Protein AF-A0A7S4IKY8-F1 (afdb_monomer)

Organism: NCBI:txid1487602

Secondary structure (DSSP, 8-state):
-TTTTTS-HHHHHHHHHHHTTS-TTHHHHHHHHHHHHTHHHHHHS-HHHHHHHHHH-----HHHHHHHHHHHHHTS-HHHHTTTTB--SSPPPPPTT-TTS--B-HHHHHT-SS----HHHHHHTTTTEEEEE-S-HHHHHH---TT-EE--TTT--HHHHHTTTTSEEEEE-STTTSGGGG--------

Mean predicted aligned error: 8.99 Å

Radius of gyration: 20.14 Å; Cα contacts (8 Å, |Δi|>4): 158; chains: 1; bounding box: 49×40×54 Å

InterPro domains:
  IPR035969 Rab-GAP-TBC domain superfamily [SSF47923] (1-67)
  IPR036873 Rhodanese-like domain superfamily [G3DSA:3.40.250.10] (117-188)
  IPR036873 Rhodanese-like domain superfamily [SSF52821] (105-181)

Solvent-accessible surface area (backbone atoms only — not comparable to full-atom values): 11744 Å² total; per-residue (Å²): 114,92,58,56,92,55,47,58,70,87,57,42,56,64,48,44,64,56,53,74,75,48,60,92,53,47,67,58,32,37,50,52,23,46,50,60,74,42,38,75,60,56,76,74,45,55,73,71,56,46,55,54,44,55,71,68,41,73,94,69,68,57,70,60,22,48,57,45,13,51,54,53,49,75,73,43,54,63,46,62,66,40,75,72,47,60,34,63,95,55,79,59,82,61,47,89,92,42,69,85,71,55,48,34,32,63,72,59,54,72,68,49,85,65,82,66,76,46,73,66,45,56,60,74,42,53,83,58,46,45,42,38,27,56,45,59,68,70,57,44,71,75,60,67,64,92,86,46,45,79,42,58,78,91,77,62,53,75,73,71,52,53,82,49,66,97,49,48,75,43,78,45,62,59,89,84,72,48,58,73,68,64,60,69,86,84,81,83,81,135

Nearest PDB structures (foldseek):
  3gk5-assembly1_A  TM=7.861E-01  e=2.273E-01  Thermoplasma volcanium GSS1
  3o3w-assembly2_D  TM=7.159E-01  e=5.544E-01  Halalkalibacterium halodurans
  3nt6-assembly1_B  TM=6.685E-01  e=3.550E-01  Shewanella loihica PV-4
  4ocg-assembly1_A  TM=6.634E-01  e=8.659E-01  Shewanella loihica PV-4
  3ict-assembly1_A  TM=5.912E-01  e=2.904E+00  Bacillus anthracis str. Ames

Sequence (190 aa):
TLFTHILHMDKIYRLWDRLLMEQTSFPLFLAVAIMKTLRDQLLAMDFNSCILFFSNMPNLPMDRCFVLGTQLHESTPLSILIRKFIVGSEPAIPDPKMPWERQLTLEQMRVELAPRIAFDDIRNFTPSIVCLDIRPPEEFAMKNYPGSTNLNLKETTFKDLQSYHGKHISIIGDRGDNAAKVRVIINDKP

Structure (mmCIF, N/CA/C/O backbone):
data_AF-A0A7S4IKY8-F1
#
_entry.id   AF-A0A7S4IKY8-F1
#
loop_
_atom_site.group_PDB
_atom_site.id
_atom_site.type_symbol
_atom_site.label_atom_id
_atom_site.label_alt_id
_atom_site.label_comp_id
_atom_site.label_asym_id
_atom_site.label_entity_id
_atom_site.label_seq_id
_atom_site.pdbx_PDB_ins_code
_atom_site.Cartn_x
_atom_site.Cartn_y
_atom_site.Cartn_z
_atom_site.occupancy
_atom_site.B_iso_or_equiv
_atom_site.auth_seq_id
_atom_site.auth_comp_id
_atom_site.auth_asym_id
_atom_site.auth_atom_id
_atom_site.pdbx_PDB_model_num
ATOM 1 N N . THR A 1 1 ? 10.397 15.108 -11.839 1.00 64.94 1 THR A N 1
ATOM 2 C CA . THR A 1 1 ? 10.699 15.045 -13.287 1.00 64.94 1 THR A CA 1
ATOM 3 C C . THR A 1 1 ? 10.059 13.850 -14.002 1.00 64.94 1 THR A C 1
ATOM 5 O O . THR A 1 1 ? 10.446 13.608 -15.127 1.00 64.94 1 THR A O 1
ATOM 8 N N . LEU A 1 2 ? 9.084 13.107 -13.434 1.00 70.62 2 LEU A N 1
ATOM 9 C CA . LEU A 1 2 ? 8.396 11.978 -14.116 1.00 70.62 2 LEU A CA 1
ATOM 10 C C . LEU A 1 2 ? 9.333 11.099 -14.972 1.00 70.62 2 LEU A C 1
ATOM 12 O O . LEU A 1 2 ? 9.086 10.870 -16.153 1.00 70.62 2 LEU A O 1
ATOM 16 N N . PHE A 1 3 ? 10.438 10.657 -14.361 1.00 71.69 3 PHE A N 1
ATOM 17 C CA . PHE A 1 3 ? 11.461 9.801 -14.974 1.00 71.69 3 PHE A CA 1
ATOM 18 C C . PHE A 1 3 ? 12.289 10.414 -16.123 1.00 71.69 3 PHE A C 1
ATOM 20 O O . PHE A 1 3 ? 13.146 9.720 -16.658 1.00 71.69 3 PHE A O 1
ATOM 27 N N . THR A 1 4 ? 12.149 11.705 -16.457 1.00 68.94 4 THR A N 1
ATOM 28 C CA . THR A 1 4 ? 12.887 12.308 -17.592 1.00 68.94 4 THR A CA 1
ATOM 29 C C . THR A 1 4 ? 14.393 12.377 -17.406 1.00 68.94 4 THR A C 1
ATOM 31 O O . THR A 1 4 ? 15.145 12.181 -18.343 1.00 68.94 4 THR A O 1
ATOM 34 N N . HIS A 1 5 ? 14.837 12.635 -16.181 1.00 70.94 5 HIS A N 1
ATOM 35 C CA . HIS A 1 5 ? 16.251 12.609 -15.799 1.00 70.94 5 HIS A CA 1
ATOM 36 C C . HIS A 1 5 ? 16.892 11.213 -15.831 1.00 70.94 5 HIS A C 1
ATOM 38 O O . HIS A 1 5 ? 18.095 11.103 -15.636 1.00 70.94 5 HIS A O 1
ATOM 44 N N . ILE A 1 6 ? 16.090 10.163 -16.013 1.00 68.56 6 ILE A N 1
ATOM 45 C CA . ILE A 1 6 ? 16.539 8.775 -15.928 1.00 68.56 6 ILE A CA 1
ATOM 46 C C . ILE A 1 6 ? 16.402 8.114 -17.306 1.00 68.56 6 ILE A C 1
ATOM 48 O O . ILE A 1 6 ? 17.332 7.464 -17.757 1.00 68.56 6 ILE A O 1
ATOM 52 N N . LEU A 1 7 ? 15.270 8.283 -18.001 1.00 67.25 7 LEU A N 1
ATOM 53 C CA . LEU A 1 7 ? 14.989 7.650 -19.297 1.00 67.25 7 LEU A CA 1
ATOM 54 C C . LEU A 1 7 ? 15.547 8.423 -20.498 1.00 67.25 7 LEU A C 1
ATOM 56 O O . LEU A 1 7 ? 15.543 9.644 -20.539 1.00 67.25 7 LEU A O 1
ATOM 60 N N . HIS A 1 8 ? 15.973 7.689 -21.529 1.00 70.81 8 HIS A N 1
ATOM 61 C CA . HIS A 1 8 ? 16.273 8.267 -22.841 1.00 70.81 8 HIS A CA 1
ATOM 62 C C . HIS A 1 8 ? 14.982 8.788 -23.499 1.00 70.81 8 HIS A C 1
ATOM 64 O O . HIS A 1 8 ? 13.917 8.182 -23.334 1.00 70.81 8 HIS A O 1
ATOM 70 N N . MET A 1 9 ? 15.083 9.863 -24.290 1.00 69.06 9 MET A N 1
ATOM 71 C CA . MET A 1 9 ? 13.935 10.562 -24.899 1.00 69.06 9 MET A CA 1
ATOM 72 C C . MET A 1 9 ? 12.980 9.624 -25.652 1.00 69.06 9 MET A C 1
ATOM 74 O O . MET A 1 9 ? 11.770 9.694 -25.448 1.00 69.06 9 MET A O 1
ATOM 78 N N . ASP A 1 10 ? 13.506 8.662 -26.412 1.00 70.88 10 ASP A N 1
ATOM 79 C CA . ASP A 1 10 ? 12.706 7.719 -27.212 1.00 70.88 10 ASP A CA 1
ATOM 80 C C . ASP A 1 10 ? 11.777 6.823 -26.368 1.00 70.88 10 ASP A C 1
ATOM 82 O O . ASP A 1 10 ? 10.748 6.341 -26.847 1.00 70.88 10 ASP A O 1
ATOM 86 N N . LYS A 1 11 ? 12.126 6.603 -25.093 1.00 69.81 11 LYS A N 1
ATOM 87 C CA . LYS A 1 11 ? 11.332 5.827 -24.127 1.00 69.81 11 LYS A CA 1
ATOM 88 C C . LYS A 1 11 ? 10.416 6.716 -23.279 1.00 69.81 11 LYS A C 1
ATOM 90 O O . LYS A 1 11 ? 9.387 6.234 -22.809 1.00 69.81 11 LYS A O 1
ATOM 95 N N . ILE A 1 12 ? 10.760 7.996 -23.104 1.00 78.19 12 ILE A N 1
ATOM 96 C CA . ILE A 1 12 ? 9.976 8.962 -22.318 1.00 78.19 12 ILE A CA 1
ATOM 97 C C . ILE A 1 12 ? 8.619 9.229 -22.963 1.00 78.19 12 ILE A C 1
ATOM 99 O O . ILE A 1 12 ? 7.618 9.196 -22.257 1.00 78.19 12 ILE A O 1
ATOM 103 N N . TYR A 1 13 ? 8.555 9.453 -24.278 1.00 77.56 13 TYR A N 1
ATOM 104 C CA . TYR A 1 13 ? 7.281 9.778 -24.934 1.00 77.56 13 TYR A CA 1
ATOM 105 C C . TYR A 1 13 ? 6.256 8.651 -24.783 1.00 77.56 13 TYR A C 1
ATOM 107 O O . TYR A 1 13 ? 5.146 8.883 -24.321 1.00 77.56 13 TYR A O 1
ATOM 115 N N . ARG A 1 14 ? 6.673 7.402 -25.031 1.00 74.94 14 ARG A N 1
ATOM 116 C CA . ARG A 1 14 ? 5.810 6.222 -24.842 1.00 74.94 14 ARG A CA 1
ATOM 117 C C . ARG A 1 14 ? 5.381 6.034 -23.388 1.00 74.94 14 ARG A C 1
ATOM 119 O O . ARG A 1 14 ? 4.271 5.584 -23.121 1.00 74.94 14 ARG A O 1
ATOM 126 N N . LEU A 1 15 ? 6.269 6.356 -22.446 1.00 77.44 15 LEU A N 1
ATOM 127 C CA . LEU A 1 15 ? 5.943 6.334 -21.026 1.00 77.44 15 LEU A CA 1
ATOM 128 C C . LEU A 1 15 ? 4.870 7.374 -20.702 1.00 77.44 15 LEU A C 1
ATOM 130 O O . LEU A 1 15 ? 3.904 7.058 -20.014 1.00 77.44 15 LEU A O 1
ATOM 134 N N . TRP A 1 16 ? 5.060 8.607 -21.161 1.00 83.50 16 TRP A N 1
ATOM 135 C CA . TRP A 1 16 ? 4.173 9.727 -20.882 1.00 83.50 16 TRP A CA 1
ATOM 136 C C . TRP A 1 16 ? 2.804 9.560 -21.518 1.00 83.50 16 TRP A C 1
ATOM 138 O O . TRP A 1 16 ? 1.823 9.812 -20.831 1.00 83.50 16 TRP A O 1
ATOM 148 N N . ASP A 1 17 ? 2.720 9.050 -22.745 1.00 83.19 17 ASP A N 1
ATOM 149 C CA . ASP A 1 17 ? 1.437 8.757 -23.391 1.00 83.19 17 ASP A CA 1
ATOM 150 C C . ASP A 1 17 ? 0.577 7.835 -22.526 1.00 83.19 17 ASP A C 1
ATOM 152 O O . ASP A 1 17 ? -0.615 8.064 -22.346 1.00 83.19 17 ASP A O 1
ATOM 156 N N . ARG A 1 18 ? 1.194 6.816 -21.922 1.00 80.62 18 ARG A N 1
ATOM 157 C CA . ARG A 1 18 ? 0.486 5.905 -21.023 1.00 80.62 18 ARG A CA 1
ATOM 158 C C . ARG A 1 18 ? 0.219 6.537 -19.660 1.00 80.62 18 ARG A C 1
ATOM 160 O O . ARG A 1 18 ? -0.871 6.404 -19.131 1.00 80.62 18 ARG A O 1
ATOM 167 N N . LEU A 1 19 ? 1.194 7.243 -19.097 1.00 84.44 19 LEU A N 1
ATOM 168 C CA . LEU A 1 19 ? 1.117 7.813 -17.750 1.00 84.44 19 LEU A CA 1
ATOM 169 C C . LEU A 1 19 ? 0.122 8.982 -17.654 1.00 84.44 19 LEU A C 1
ATOM 171 O O . LEU A 1 19 ? -0.512 9.143 -16.617 1.00 84.44 19 LEU A O 1
ATOM 175 N N . LEU A 1 20 ? -0.047 9.766 -18.721 1.00 85.38 20 LEU A N 1
ATOM 176 C CA . LEU A 1 20 ? -1.017 10.866 -18.790 1.00 85.38 20 LEU A CA 1
ATOM 177 C C . LEU A 1 20 ? -2.473 10.385 -18.867 1.00 85.38 20 LEU A C 1
ATOM 179 O O . LEU A 1 20 ? -3.374 11.156 -18.551 1.00 85.38 20 LEU A O 1
ATOM 183 N N . MET A 1 21 ? -2.698 9.131 -19.263 1.00 87.31 21 MET A N 1
ATOM 184 C CA . MET A 1 21 ? -4.029 8.513 -19.306 1.00 87.31 21 MET A CA 1
ATOM 185 C C . MET A 1 21 ? -4.428 7.868 -17.969 1.00 87.31 21 MET A C 1
ATOM 187 O O . MET A 1 21 ? -5.580 7.475 -17.801 1.00 87.31 21 MET A O 1
ATOM 191 N N . GLU A 1 22 ? -3.493 7.758 -17.023 1.00 87.06 22 GLU A N 1
ATOM 192 C CA . GLU A 1 22 ? -3.688 7.095 -15.732 1.00 87.06 22 GLU A CA 1
ATOM 193 C C . GLU A 1 22 ? -4.035 8.084 -14.608 1.00 87.06 22 GLU A C 1
ATOM 195 O O . GLU A 1 22 ? -3.922 9.306 -14.734 1.00 87.06 22 GLU A O 1
ATOM 200 N N . GLN A 1 23 ? -4.443 7.550 -13.453 1.00 86.62 23 GLN A N 1
ATOM 201 C CA . GLN A 1 23 ? -4.710 8.364 -12.267 1.00 86.62 23 GLN A CA 1
ATOM 202 C C . GLN A 1 23 ? -3.442 9.058 -11.745 1.00 86.62 23 GLN A C 1
ATOM 204 O O . GLN A 1 23 ? -2.330 8.543 -11.841 1.00 86.62 23 GLN A O 1
ATOM 209 N N . THR A 1 24 ? -3.612 10.199 -11.073 1.00 87.75 24 THR A N 1
ATOM 210 C CA . THR A 1 24 ? -2.501 11.015 -10.544 1.00 87.75 24 THR A CA 1
ATOM 211 C C . THR A 1 24 ? -1.610 10.293 -9.527 1.00 87.75 24 THR A C 1
ATOM 213 O O . THR A 1 24 ? -0.464 10.696 -9.327 1.00 87.75 24 THR A O 1
ATOM 216 N N . SER A 1 25 ? -2.102 9.223 -8.896 1.00 90.56 25 SER A N 1
ATOM 217 C CA . SER A 1 25 ? -1.336 8.364 -7.986 1.00 90.56 25 SER A CA 1
ATOM 218 C C . SER A 1 25 ? -0.467 7.330 -8.713 1.00 90.56 25 SER A C 1
ATOM 220 O O . SER A 1 25 ? 0.541 6.888 -8.158 1.00 90.56 25 SER A O 1
ATOM 222 N N . PHE A 1 26 ? -0.791 6.977 -9.962 1.00 91.69 26 PHE A N 1
ATOM 223 C CA . PHE A 1 26 ? -0.123 5.926 -10.737 1.00 91.69 26 PHE A CA 1
ATOM 224 C C . PHE A 1 26 ? 1.402 6.087 -10.880 1.00 91.69 26 PHE A C 1
ATOM 226 O O . PHE A 1 26 ? 2.109 5.082 -10.771 1.00 91.69 26 PHE A O 1
ATOM 233 N N . PRO A 1 27 ? 1.976 7.301 -11.034 1.00 91.12 27 PRO A N 1
ATOM 234 C CA . PRO A 1 27 ? 3.429 7.463 -11.115 1.00 91.12 27 PRO A CA 1
ATOM 235 C C . PRO A 1 27 ? 4.185 6.895 -9.903 1.00 91.12 27 PRO A C 1
ATOM 237 O O . PRO A 1 27 ? 5.309 6.414 -10.057 1.00 91.12 27 PRO A O 1
ATOM 240 N N . LEU A 1 28 ? 3.572 6.900 -8.712 1.00 90.88 28 LEU A N 1
ATOM 241 C CA . LEU A 1 28 ? 4.147 6.281 -7.513 1.00 90.88 28 LEU A CA 1
ATOM 242 C C . LEU A 1 28 ? 4.186 4.754 -7.642 1.00 90.88 28 LEU A C 1
ATOM 244 O O . LEU A 1 28 ? 5.197 4.134 -7.321 1.00 90.88 28 LEU A O 1
ATOM 248 N N . PHE A 1 29 ? 3.123 4.147 -8.168 1.00 93.81 29 PHE A N 1
ATOM 249 C CA . PHE A 1 29 ? 3.046 2.701 -8.392 1.00 93.81 29 PHE A CA 1
ATOM 250 C C . PHE A 1 29 ? 4.013 2.230 -9.460 1.00 93.81 29 PHE A C 1
ATOM 252 O O . PHE A 1 29 ? 4.653 1.193 -9.296 1.00 93.81 29 PHE A O 1
ATOM 259 N N . LEU A 1 30 ? 4.186 3.021 -10.515 1.00 91.94 30 LEU A N 1
ATOM 260 C CA . LEU A 1 30 ? 5.200 2.758 -11.520 1.00 91.94 30 LEU A CA 1
ATOM 261 C C . LEU A 1 30 ? 6.612 2.807 -10.915 1.00 91.94 30 LEU A C 1
ATOM 263 O O . LEU A 1 30 ? 7.420 1.921 -11.185 1.00 91.94 30 LEU A O 1
ATOM 267 N N . ALA A 1 31 ? 6.904 3.782 -10.048 1.00 90.19 31 ALA A N 1
ATOM 268 C CA . ALA A 1 31 ? 8.180 3.831 -9.332 1.00 90.19 31 ALA A CA 1
ATOM 269 C C . ALA A 1 31 ? 8.382 2.589 -8.444 1.00 90.19 31 ALA A C 1
ATOM 271 O O . ALA A 1 31 ? 9.450 1.978 -8.473 1.00 90.19 31 ALA A O 1
ATOM 272 N N . VAL A 1 32 ? 7.350 2.161 -7.708 1.00 92.88 32 VAL A N 1
ATOM 273 C CA . VAL A 1 32 ? 7.388 0.927 -6.902 1.00 92.88 32 VAL A CA 1
ATOM 274 C C . VAL A 1 32 ? 7.594 -0.309 -7.777 1.00 92.88 32 VAL A C 1
ATOM 276 O O . VAL A 1 32 ? 8.373 -1.188 -7.414 1.00 92.88 32 VAL A O 1
ATOM 279 N N . ALA A 1 33 ? 6.951 -0.382 -8.941 1.00 93.44 33 ALA A N 1
ATOM 280 C CA . ALA A 1 33 ? 7.116 -1.482 -9.882 1.00 93.44 33 ALA A CA 1
ATOM 281 C C . ALA A 1 33 ? 8.544 -1.553 -10.448 1.00 93.44 33 ALA A C 1
ATOM 283 O O . ALA A 1 33 ? 9.110 -2.644 -10.555 1.00 93.44 33 ALA A O 1
ATOM 284 N N . ILE A 1 34 ? 9.158 -0.402 -10.739 1.00 90.31 34 ILE A N 1
ATOM 285 C CA . ILE A 1 34 ? 10.570 -0.311 -11.130 1.00 90.31 34 ILE A CA 1
ATOM 286 C C . ILE A 1 34 ? 11.466 -0.804 -9.987 1.00 90.31 34 ILE A C 1
ATOM 288 O O . ILE A 1 34 ? 12.292 -1.690 -10.203 1.00 90.31 34 ILE A O 1
ATOM 292 N N . MET A 1 35 ? 11.262 -0.316 -8.758 1.00 90.75 35 MET A N 1
ATOM 293 C CA . MET A 1 35 ? 12.033 -0.759 -7.587 1.00 90.75 35 MET A CA 1
ATOM 294 C C . MET A 1 35 ? 11.891 -2.264 -7.335 1.00 90.75 35 MET A C 1
ATOM 296 O O . MET A 1 35 ? 12.879 -2.937 -7.057 1.00 90.75 35 MET A O 1
ATOM 300 N N . LYS A 1 36 ? 10.684 -2.821 -7.486 1.00 92.25 36 LYS A N 1
ATOM 301 C CA . LYS A 1 36 ? 10.440 -4.266 -7.379 1.00 92.25 36 LYS A CA 1
ATOM 302 C C . LYS A 1 36 ? 11.155 -5.059 -8.467 1.00 92.25 36 LYS A C 1
ATOM 304 O O . LYS A 1 36 ? 11.710 -6.110 -8.173 1.00 92.25 36 LYS A O 1
ATOM 309 N N . THR A 1 37 ? 11.160 -4.558 -9.698 1.00 91.00 37 THR A N 1
ATOM 310 C CA . THR A 1 37 ? 11.855 -5.201 -10.825 1.00 91.00 37 THR A CA 1
ATOM 311 C C . THR A 1 37 ? 13.369 -5.227 -10.608 1.00 91.00 37 THR A C 1
ATOM 313 O O . THR A 1 37 ? 14.032 -6.181 -11.002 1.00 91.00 37 THR A O 1
ATOM 316 N N . LEU A 1 38 ? 13.909 -4.205 -9.943 1.00 90.12 38 LEU A N 1
ATOM 317 C CA . LEU A 1 38 ? 15.334 -4.069 -9.639 1.00 90.12 38 LEU A CA 1
ATOM 318 C C . LEU A 1 38 ? 15.736 -4.644 -8.275 1.00 90.12 38 LEU A C 1
ATOM 320 O O . LEU A 1 38 ? 16.916 -4.608 -7.934 1.00 90.12 38 LEU A O 1
ATOM 324 N N . ARG A 1 39 ? 14.787 -5.178 -7.498 1.00 92.00 39 ARG A N 1
ATOM 325 C CA . ARG A 1 39 ? 14.969 -5.551 -6.089 1.00 92.00 39 ARG A CA 1
ATOM 326 C C . ARG A 1 39 ? 16.213 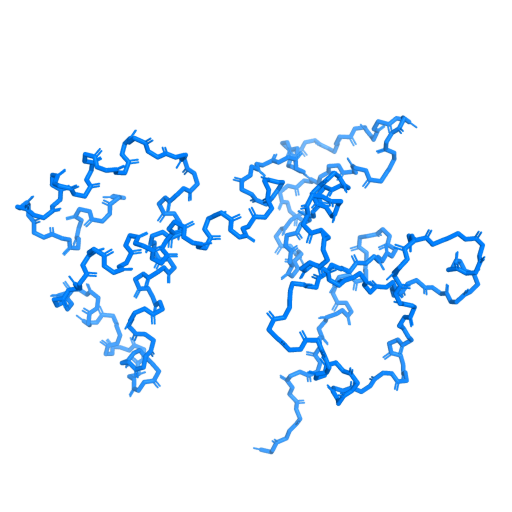-6.397 -5.846 1.00 92.00 39 ARG A C 1
ATOM 328 O O . ARG A 1 39 ? 16.991 -6.071 -4.959 1.00 92.00 39 ARG A O 1
ATOM 335 N N . ASP A 1 40 ? 16.396 -7.464 -6.614 1.00 90.50 40 ASP A N 1
ATOM 336 C CA . ASP A 1 40 ? 17.481 -8.417 -6.362 1.00 90.50 40 ASP A CA 1
ATOM 337 C C . ASP A 1 40 ? 18.861 -7.812 -6.661 1.00 90.50 40 ASP A C 1
ATOM 339 O O . ASP A 1 40 ? 19.832 -8.132 -5.984 1.00 90.50 40 ASP A O 1
ATOM 343 N N . GLN A 1 41 ? 18.937 -6.877 -7.616 1.00 89.44 41 GLN A N 1
ATOM 344 C CA . GLN A 1 41 ? 20.159 -6.119 -7.896 1.00 89.44 41 GLN A CA 1
ATOM 345 C C . GLN A 1 41 ? 20.421 -5.102 -6.782 1.00 89.44 41 GLN A C 1
ATOM 347 O O . GLN A 1 41 ? 21.519 -5.055 -6.244 1.00 89.44 41 GLN A O 1
ATOM 352 N N . LEU A 1 42 ? 19.394 -4.349 -6.373 1.00 89.75 42 LEU A N 1
ATOM 353 C CA . LEU A 1 42 ? 19.511 -3.341 -5.315 1.00 89.75 42 LEU A CA 1
ATOM 354 C C . LEU A 1 42 ? 19.914 -3.951 -3.967 1.00 89.75 42 LEU A C 1
ATOM 356 O O . LEU A 1 42 ? 20.728 -3.372 -3.261 1.00 89.75 42 LEU A O 1
ATOM 360 N N . LEU A 1 43 ? 19.379 -5.124 -3.614 1.00 91.94 43 LEU A N 1
ATOM 361 C CA . LEU A 1 43 ? 19.715 -5.812 -2.361 1.00 91.94 43 LEU A CA 1
ATOM 362 C C . LEU A 1 43 ? 21.143 -6.376 -2.336 1.00 91.94 43 LEU A C 1
ATOM 364 O O . LEU A 1 43 ? 21.664 -6.635 -1.255 1.00 91.94 43 LEU A O 1
ATOM 368 N N . ALA A 1 44 ? 21.765 -6.578 -3.500 1.00 91.25 44 ALA A N 1
ATOM 369 C CA . ALA A 1 44 ? 23.140 -7.060 -3.614 1.00 91.25 44 ALA A CA 1
ATOM 370 C C . ALA A 1 44 ? 24.182 -5.926 -3.619 1.00 91.25 44 ALA A C 1
ATOM 372 O O . ALA A 1 44 ? 25.380 -6.195 -3.543 1.00 91.25 44 ALA A O 1
ATOM 373 N N . MET A 1 45 ? 23.744 -4.673 -3.745 1.00 91.62 45 MET A N 1
ATOM 374 C CA . MET A 1 45 ? 24.607 -3.508 -3.919 1.00 91.62 45 MET A CA 1
ATOM 375 C C . MET A 1 45 ? 24.708 -2.695 -2.629 1.00 91.62 45 MET A C 1
ATOM 377 O O . MET A 1 45 ? 23.762 -2.609 -1.847 1.00 91.62 45 MET A O 1
ATOM 381 N N . ASP A 1 46 ? 25.853 -2.046 -2.422 1.00 92.50 46 ASP A N 1
ATOM 382 C CA . ASP A 1 46 ? 25.973 -1.024 -1.388 1.00 92.50 46 ASP A CA 1
ATOM 383 C C . ASP A 1 46 ? 25.299 0.292 -1.823 1.00 92.50 46 ASP A C 1
ATOM 385 O O . ASP A 1 46 ? 24.882 0.477 -2.974 1.00 92.50 46 ASP A O 1
ATOM 389 N N . PHE A 1 47 ? 25.172 1.229 -0.884 1.00 88.88 47 PHE A N 1
ATOM 390 C CA . PHE A 1 47 ? 24.476 2.493 -1.120 1.00 88.88 47 PHE A CA 1
ATOM 391 C C . PHE A 1 47 ? 25.101 3.319 -2.256 1.00 88.88 47 PHE A C 1
ATOM 393 O O . PHE A 1 47 ? 24.387 3.835 -3.118 1.00 88.88 47 PHE A O 1
ATOM 400 N N . ASN A 1 48 ? 26.433 3.410 -2.297 1.00 89.44 48 ASN A N 1
ATOM 401 C CA . ASN A 1 48 ? 27.145 4.196 -3.306 1.00 89.44 48 ASN A CA 1
ATOM 402 C C . ASN A 1 48 ? 26.973 3.596 -4.707 1.00 89.44 48 ASN A C 1
ATOM 404 O O . ASN A 1 48 ? 26.725 4.321 -5.674 1.00 89.44 48 ASN A O 1
ATOM 408 N N . SER A 1 49 ? 27.031 2.269 -4.811 1.00 88.50 49 SER A N 1
ATOM 409 C CA . SER A 1 49 ? 26.797 1.557 -6.062 1.00 88.50 49 SER A CA 1
ATOM 410 C C . SER A 1 49 ? 25.351 1.724 -6.525 1.00 88.50 49 SER A C 1
ATOM 412 O O . SER A 1 49 ? 25.126 1.923 -7.717 1.00 88.50 49 SER A O 1
ATOM 414 N N . CYS A 1 50 ? 24.370 1.722 -5.613 1.00 87.69 50 CYS A N 1
ATOM 415 C CA . CYS A 1 50 ? 22.968 1.992 -5.951 1.00 87.69 50 CYS A CA 1
ATOM 416 C C . CYS A 1 50 ? 22.773 3.388 -6.564 1.00 87.69 50 CYS A C 1
ATOM 418 O O . CYS A 1 50 ? 22.031 3.531 -7.536 1.00 87.69 50 CYS A O 1
ATOM 420 N N . ILE A 1 51 ? 23.449 4.420 -6.044 1.00 84.31 51 ILE A N 1
ATOM 421 C CA . ILE A 1 51 ? 23.368 5.781 -6.604 1.00 84.31 51 ILE A CA 1
ATOM 422 C C . ILE A 1 51 ? 23.890 5.804 -8.047 1.00 84.31 51 ILE A C 1
ATOM 424 O O . ILE A 1 51 ? 23.234 6.349 -8.941 1.00 84.31 51 ILE A O 1
ATOM 428 N N . LEU A 1 52 ? 25.051 5.188 -8.290 1.00 84.62 52 LEU A N 1
ATOM 429 C CA . LEU A 1 52 ? 25.644 5.106 -9.629 1.00 84.62 52 LEU A CA 1
ATOM 430 C C . LEU A 1 52 ? 24.769 4.287 -10.585 1.00 84.62 52 LEU A C 1
ATOM 432 O O . LEU A 1 52 ? 24.598 4.650 -11.748 1.00 84.62 52 LEU A O 1
ATOM 436 N N . PHE A 1 53 ? 24.161 3.217 -10.082 1.00 84.06 53 PHE A N 1
ATOM 437 C CA . PHE A 1 53 ? 23.249 2.365 -10.830 1.00 84.06 53 PHE A CA 1
ATOM 438 C C . PHE A 1 53 ? 22.007 3.116 -11.318 1.00 84.06 53 PHE A C 1
ATOM 440 O O . PHE A 1 53 ? 21.660 3.029 -12.495 1.00 84.06 53 PHE A O 1
ATOM 447 N N . PHE A 1 54 ? 21.367 3.907 -10.450 1.00 80.56 54 PHE A N 1
ATOM 448 C CA . PHE A 1 54 ? 20.234 4.743 -10.855 1.00 80.56 54 PHE A CA 1
ATOM 449 C C . PHE A 1 54 ? 20.641 5.884 -11.791 1.00 80.56 54 PHE A C 1
ATOM 451 O O . PHE A 1 54 ? 19.869 6.222 -12.685 1.00 80.56 54 PHE A O 1
ATOM 458 N N . SER A 1 55 ? 21.848 6.433 -11.629 1.00 79.75 55 SER A N 1
ATOM 459 C CA . SER A 1 55 ? 22.372 7.490 -12.509 1.00 79.75 55 SER A CA 1
ATOM 460 C C . SER A 1 55 ? 22.557 7.012 -13.951 1.00 79.75 55 SER A C 1
ATOM 462 O O . SER A 1 55 ? 22.294 7.762 -14.884 1.00 79.75 55 SER A O 1
ATOM 464 N N . ASN A 1 56 ? 22.963 5.754 -14.136 1.00 76.75 56 ASN A N 1
ATOM 465 C CA . ASN A 1 56 ? 23.180 5.166 -15.461 1.00 76.75 56 ASN A CA 1
ATOM 466 C C . ASN A 1 56 ? 21.950 4.452 -16.038 1.00 76.75 56 ASN A C 1
ATOM 468 O O . ASN A 1 56 ? 22.025 3.985 -17.166 1.00 76.75 56 ASN A O 1
ATOM 472 N N . MET A 1 57 ? 20.877 4.342 -15.249 1.00 70.88 57 MET A N 1
ATOM 473 C CA . MET A 1 57 ? 19.675 3.524 -15.428 1.00 70.88 57 MET A CA 1
ATOM 474 C C . MET A 1 57 ? 19.856 2.186 -16.185 1.00 70.88 57 MET A C 1
ATOM 476 O O . MET A 1 57 ? 20.080 2.159 -17.397 1.00 70.88 57 MET A O 1
ATOM 480 N N . PRO A 1 58 ? 19.610 1.035 -15.537 1.00 73.38 58 PRO A N 1
ATOM 481 C CA . PRO A 1 58 ? 19.609 -0.250 -16.237 1.00 73.38 58 PRO A CA 1
ATOM 482 C C . PRO A 1 58 ? 18.551 -0.302 -17.349 1.00 73.38 58 PRO A C 1
ATOM 484 O O . PRO A 1 58 ? 17.519 0.368 -17.295 1.00 73.38 58 PRO A O 1
ATOM 487 N N . ASN A 1 59 ? 18.746 -1.179 -18.335 1.00 77.44 59 ASN A N 1
ATOM 488 C CA . ASN A 1 59 ? 17.713 -1.435 -19.334 1.00 77.44 59 ASN A CA 1
ATOM 489 C C . ASN A 1 59 ? 16.485 -2.089 -18.671 1.00 77.44 59 ASN A C 1
ATOM 491 O O . ASN A 1 59 ? 16.491 -3.280 -18.360 1.00 77.44 59 ASN A O 1
ATOM 495 N N . LEU A 1 60 ? 15.440 -1.295 -18.434 1.00 81.56 60 LEU A N 1
ATOM 496 C CA . LEU A 1 60 ? 14.220 -1.734 -17.764 1.00 81.56 60 LEU A CA 1
ATOM 497 C C . LEU A 1 60 ? 13.196 -2.309 -18.755 1.00 81.56 60 LEU A C 1
ATOM 499 O O . LEU A 1 60 ? 12.881 -1.655 -19.756 1.00 81.56 60 LEU A O 1
ATOM 503 N N . PRO A 1 61 ? 12.594 -3.478 -18.461 1.00 85.19 61 PRO A N 1
ATOM 504 C CA . PRO A 1 61 ? 11.434 -3.967 -19.196 1.00 85.19 61 PRO A CA 1
ATOM 505 C C . PRO A 1 61 ? 10.197 -3.148 -18.795 1.00 85.19 61 PRO A C 1
ATOM 507 O O . PRO A 1 61 ? 9.445 -3.523 -17.892 1.00 85.19 61 PRO A O 1
ATOM 510 N N . MET A 1 62 ? 10.003 -1.998 -19.448 1.00 83.62 62 MET A N 1
ATOM 511 C CA . MET A 1 62 ? 8.951 -1.036 -19.094 1.00 83.62 62 MET A CA 1
ATOM 512 C C . MET A 1 62 ? 7.550 -1.647 -19.135 1.00 83.62 62 MET A C 1
ATOM 514 O O . MET A 1 62 ? 6.767 -1.396 -18.225 1.00 83.62 62 MET A O 1
ATOM 518 N N . ASP A 1 63 ? 7.250 -2.510 -20.108 1.00 87.06 63 ASP A N 1
ATOM 519 C CA . ASP A 1 63 ? 5.940 -3.169 -20.205 1.00 87.06 63 ASP A CA 1
ATOM 520 C C . ASP A 1 63 ? 5.615 -4.000 -18.959 1.00 87.06 63 ASP A C 1
ATOM 522 O O . ASP A 1 63 ? 4.506 -3.931 -18.429 1.00 87.06 63 ASP A O 1
ATOM 526 N N . ARG A 1 64 ? 6.609 -4.719 -18.420 1.00 90.00 64 ARG A N 1
ATOM 527 C CA . ARG A 1 64 ? 6.463 -5.474 -17.169 1.00 90.00 64 ARG A CA 1
ATOM 528 C C . ARG A 1 64 ? 6.259 -4.543 -15.975 1.00 90.00 64 ARG A C 1
ATOM 530 O O . ARG A 1 64 ? 5.448 -4.848 -15.104 1.00 90.00 64 ARG A O 1
ATOM 537 N N . CYS A 1 65 ? 6.968 -3.414 -15.942 1.00 90.75 65 CYS A N 1
ATOM 538 C CA . CYS A 1 65 ? 6.803 -2.408 -14.892 1.00 90.75 65 CYS A CA 1
ATOM 539 C C . CYS A 1 65 ? 5.398 -1.794 -14.923 1.00 90.75 65 CYS A C 1
ATOM 541 O O . CYS A 1 65 ? 4.811 -1.586 -13.868 1.00 90.75 65 CYS A O 1
ATOM 543 N N . PHE A 1 66 ? 4.832 -1.563 -16.109 1.00 90.06 66 PHE A N 1
ATOM 544 C CA . PHE A 1 66 ? 3.460 -1.083 -16.249 1.00 90.06 66 PHE A CA 1
ATOM 545 C C . PHE A 1 66 ? 2.438 -2.101 -15.758 1.00 90.06 66 PHE A C 1
ATOM 547 O O . PHE A 1 66 ? 1.600 -1.746 -14.940 1.00 90.06 66 PHE A O 1
ATOM 554 N N . VAL A 1 67 ? 2.530 -3.359 -16.201 1.00 93.00 67 VAL A N 1
ATOM 555 C CA . VAL A 1 67 ? 1.610 -4.419 -15.749 1.00 93.00 67 VAL A CA 1
ATOM 556 C C . VAL A 1 67 ? 1.648 -4.555 -14.227 1.00 93.00 67 VAL A C 1
ATOM 558 O O . VAL A 1 67 ? 0.602 -4.583 -13.583 1.00 93.00 67 VAL A O 1
ATOM 561 N N . LEU A 1 68 ? 2.846 -4.570 -13.637 1.00 94.62 68 LEU A N 1
ATOM 562 C CA . LEU A 1 68 ? 3.006 -4.625 -12.186 1.00 94.62 68 LEU A CA 1
ATOM 563 C C . LEU A 1 68 ? 2.477 -3.357 -11.496 1.00 94.62 68 LEU A C 1
ATOM 565 O O . LEU A 1 68 ? 1.847 -3.455 -10.449 1.00 94.62 68 LEU A O 1
ATOM 569 N N . GLY A 1 69 ? 2.721 -2.176 -12.064 1.00 94.38 69 GLY A N 1
ATOM 570 C CA . GLY A 1 69 ? 2.220 -0.903 -11.544 1.00 94.38 69 GLY A CA 1
ATOM 571 C C . GLY A 1 69 ? 0.694 -0.859 -11.499 1.00 94.38 69 GLY A C 1
ATOM 572 O O . GLY A 1 69 ? 0.137 -0.501 -10.466 1.00 94.38 69 GLY A O 1
ATOM 573 N N . THR A 1 70 ? 0.028 -1.295 -12.572 1.00 93.69 70 THR A N 1
ATOM 574 C CA . THR A 1 70 ? -1.437 -1.404 -12.648 1.00 93.69 70 THR A CA 1
ATOM 575 C C . THR A 1 70 ? -1.970 -2.380 -11.609 1.00 93.69 70 THR A C 1
ATOM 577 O O . THR A 1 70 ? -2.822 -2.000 -10.817 1.00 93.69 70 THR A O 1
ATOM 580 N N . GLN A 1 71 ? -1.399 -3.585 -11.510 1.00 94.06 71 GLN A N 1
ATOM 581 C CA . GLN A 1 71 ? -1.808 -4.562 -10.493 1.00 94.06 71 GLN A CA 1
ATOM 582 C C . GLN A 1 71 ? -1.674 -4.010 -9.068 1.00 94.06 71 GLN A C 1
ATOM 584 O O . GLN A 1 71 ? -2.564 -4.188 -8.240 1.00 94.06 71 GLN A O 1
ATOM 589 N N . LEU A 1 72 ? -0.566 -3.324 -8.767 1.00 92.81 72 LEU A N 1
ATOM 590 C CA . LEU A 1 72 ? -0.357 -2.726 -7.450 1.00 92.81 72 LEU A CA 1
ATOM 591 C C . LEU A 1 72 ? -1.359 -1.601 -7.174 1.00 92.81 72 LEU A C 1
ATOM 593 O O . LEU A 1 72 ? -1.881 -1.528 -6.064 1.00 92.81 72 LEU A O 1
ATOM 597 N N . HIS A 1 73 ? -1.634 -0.758 -8.169 1.00 93.50 73 HIS A N 1
ATOM 598 C CA . HIS A 1 73 ? -2.595 0.338 -8.065 1.00 93.50 73 HIS A CA 1
ATOM 599 C C . HIS A 1 73 ? -4.017 -0.184 -7.822 1.00 93.50 73 HIS A C 1
ATOM 601 O O . HIS A 1 73 ? -4.645 0.223 -6.850 1.00 93.50 73 HIS A O 1
ATOM 607 N N . GLU A 1 74 ? -4.466 -1.170 -8.601 1.00 91.06 74 GLU A N 1
ATOM 608 C CA . GLU A 1 74 ? -5.786 -1.805 -8.460 1.00 91.06 74 GLU A CA 1
ATOM 609 C C . GLU A 1 74 ? -5.939 -2.583 -7.144 1.00 91.06 74 GLU A C 1
ATOM 611 O O . GLU A 1 74 ? -7.021 -2.627 -6.564 1.00 91.06 74 GLU A O 1
ATOM 616 N N . SER A 1 75 ? -4.850 -3.172 -6.636 1.00 89.44 75 SER A N 1
ATOM 617 C CA . SER A 1 75 ? -4.839 -3.857 -5.334 1.00 89.44 75 SER A CA 1
ATOM 618 C C . SER A 1 75 ? -4.746 -2.909 -4.130 1.00 89.44 75 SER A C 1
ATOM 620 O O . SER A 1 75 ? -4.781 -3.367 -2.989 1.00 89.44 75 SER A O 1
ATOM 622 N N . THR A 1 76 ? -4.623 -1.596 -4.353 1.00 90.75 76 THR A N 1
ATOM 623 C CA . THR A 1 76 ? -4.498 -0.609 -3.276 1.00 90.75 76 THR A CA 1
ATOM 624 C C . THR A 1 76 ? -5.822 0.130 -3.045 1.00 90.75 76 THR A C 1
ATOM 626 O O . THR A 1 76 ? -6.346 0.753 -3.966 1.00 90.75 76 THR A O 1
ATOM 629 N N . PRO A 1 77 ? -6.346 0.136 -1.805 1.00 90.56 77 PRO A N 1
ATOM 630 C CA . PRO A 1 77 ? -7.518 0.915 -1.409 1.00 90.56 77 PRO A CA 1
ATOM 631 C C . PRO A 1 77 ? -7.506 2.380 -1.855 1.00 90.56 77 PRO A C 1
ATOM 633 O O . PRO A 1 77 ? -6.511 3.088 -1.676 1.00 90.56 77 PRO A O 1
ATOM 636 N N . LEU A 1 78 ? -8.645 2.877 -2.350 1.00 89.19 78 LEU A N 1
ATOM 637 C CA . LEU A 1 78 ? -8.758 4.231 -2.898 1.00 89.19 78 LEU A CA 1
ATOM 638 C C . LEU A 1 78 ? -8.427 5.311 -1.860 1.00 89.19 78 LEU A C 1
ATOM 640 O O . LEU A 1 78 ? -7.779 6.301 -2.188 1.00 89.19 78 LEU A O 1
ATOM 644 N N . SER A 1 79 ? -8.809 5.109 -0.600 1.00 87.88 79 SER A N 1
ATOM 645 C CA . SER A 1 79 ? -8.503 6.009 0.519 1.00 87.88 79 SER A CA 1
ATOM 646 C C . SER A 1 79 ? -7.012 6.171 0.814 1.00 87.88 79 SER A C 1
ATOM 648 O O . SER A 1 79 ? -6.641 7.170 1.425 1.00 87.88 79 SER A O 1
ATOM 650 N N . ILE A 1 80 ? -6.170 5.241 0.352 1.00 88.50 80 ILE A N 1
ATOM 651 C CA . ILE A 1 80 ? -4.706 5.343 0.410 1.00 88.50 80 ILE A CA 1
ATOM 652 C C . ILE A 1 80 ? -4.175 6.115 -0.807 1.00 88.50 80 ILE A C 1
ATOM 654 O O . ILE A 1 80 ? -3.194 6.849 -0.703 1.00 88.50 80 ILE A O 1
ATOM 658 N N . LEU A 1 81 ? -4.826 5.967 -1.966 1.00 87.94 81 LEU A N 1
ATOM 659 C CA . LEU A 1 81 ? -4.452 6.646 -3.211 1.00 87.94 81 LEU A CA 1
ATOM 660 C C . LEU A 1 81 ? -4.736 8.150 -3.165 1.00 87.94 81 LEU A C 1
ATOM 662 O O . LEU A 1 81 ? -4.021 8.937 -3.789 1.00 87.94 81 LEU A O 1
ATOM 666 N N . ILE A 1 82 ? -5.784 8.546 -2.444 1.00 83.50 82 ILE A N 1
ATOM 667 C CA . ILE A 1 82 ? -6.213 9.937 -2.310 1.00 83.50 82 ILE A CA 1
ATOM 668 C C . ILE A 1 82 ? -5.854 10.490 -0.932 1.00 83.50 82 ILE A C 1
ATOM 670 O O . ILE A 1 82 ? -5.801 9.781 0.068 1.00 83.50 82 ILE A O 1
ATOM 674 N N . ARG A 1 83 ? -5.684 11.808 -0.841 1.00 77.38 83 ARG A N 1
ATOM 675 C CA . ARG A 1 83 ? -5.422 12.508 0.426 1.00 77.38 83 ARG A CA 1
ATOM 676 C C . ARG A 1 83 ? -6.699 12.679 1.269 1.00 77.38 83 ARG A C 1
ATOM 678 O O . ARG A 1 83 ? -7.002 13.790 1.688 1.00 77.38 83 ARG A O 1
ATOM 685 N N . LYS A 1 84 ? -7.465 11.603 1.506 1.00 78.62 84 LYS A N 1
ATOM 686 C CA . LYS A 1 84 ? -8.773 11.656 2.200 1.00 78.62 84 LYS A CA 1
ATOM 687 C C . LYS A 1 84 ? -8.653 12.158 3.641 1.00 78.62 84 LYS A C 1
ATOM 689 O O . LYS A 1 84 ? -9.489 12.930 4.098 1.00 78.62 84 LYS A O 1
ATOM 694 N N . PHE A 1 85 ? -7.620 11.710 4.352 1.00 76.62 85 PHE A N 1
ATOM 695 C CA . PHE A 1 85 ? -7.452 11.977 5.782 1.00 76.62 85 PHE A CA 1
ATOM 696 C C . PHE A 1 85 ? -6.567 13.192 6.087 1.00 76.62 85 PHE A C 1
ATOM 698 O O . PHE A 1 85 ? -6.249 13.396 7.249 1.00 76.62 85 PHE A O 1
ATOM 705 N N . ILE A 1 86 ? -6.167 13.994 5.094 1.00 74.25 86 ILE A N 1
ATOM 706 C CA . ILE A 1 86 ? -5.316 15.175 5.312 1.00 74.25 86 ILE A CA 1
ATOM 707 C C . ILE A 1 86 ? -6.181 16.423 5.435 1.00 74.25 86 ILE A C 1
ATOM 709 O O . ILE A 1 86 ? -6.875 16.793 4.490 1.00 74.25 86 ILE A O 1
ATOM 713 N N . VAL A 1 87 ? -6.058 17.112 6.564 1.00 71.19 87 VAL A N 1
ATOM 714 C CA . VAL A 1 87 ? -6.420 18.529 6.695 1.00 71.19 87 VAL A CA 1
ATOM 715 C C . VAL A 1 87 ? -5.169 19.361 6.452 1.00 71.19 87 VAL A C 1
ATOM 717 O O . VAL A 1 87 ? -4.048 18.872 6.606 1.00 71.19 87 VAL A O 1
ATOM 720 N N . GLY A 1 88 ? -5.348 20.625 6.078 1.00 66.06 88 GLY A N 1
ATOM 721 C CA . GLY A 1 88 ? -4.265 21.605 6.111 1.00 66.06 88 GLY A CA 1
ATOM 722 C C . GLY A 1 88 ? -3.717 21.827 7.530 1.00 66.06 88 GLY A C 1
ATOM 723 O O . GLY A 1 88 ? -3.696 20.939 8.378 1.00 66.06 88 GLY A O 1
ATOM 724 N N . SER A 1 89 ? -3.247 23.037 7.807 1.00 63.75 89 SER A N 1
ATOM 725 C CA . SER A 1 89 ? -2.604 23.348 9.090 1.00 63.75 89 SER A CA 1
ATOM 726 C C . SER A 1 89 ? -3.545 23.258 10.300 1.00 63.75 89 SER A C 1
ATOM 728 O O . SER A 1 89 ? -3.079 23.042 11.415 1.00 63.75 89 SER A O 1
ATOM 730 N N . GLU A 1 90 ? -4.854 23.393 10.084 1.00 64.81 90 GLU A N 1
ATOM 731 C CA . GLU A 1 90 ? -5.859 23.392 11.147 1.00 64.81 90 GLU A CA 1
ATOM 732 C C . GLU A 1 90 ? -6.424 21.985 11.399 1.00 64.81 90 GLU A C 1
ATOM 734 O O . GLU A 1 90 ? -6.697 21.251 10.445 1.00 64.81 90 GLU A O 1
ATOM 739 N N . PRO A 1 91 ? -6.645 21.583 12.662 1.00 64.56 91 PRO A N 1
ATOM 740 C CA . PRO A 1 91 ? -7.307 20.325 12.974 1.00 64.56 91 PRO A CA 1
ATOM 741 C C . PRO A 1 91 ? -8.764 20.364 12.495 1.00 64.56 91 PRO A C 1
ATOM 743 O O . PRO A 1 91 ? -9.539 21.235 12.888 1.00 64.56 91 PRO A O 1
ATOM 746 N N . ALA A 1 92 ? -9.163 19.396 11.669 1.00 65.94 92 ALA A N 1
ATOM 747 C CA . ALA A 1 92 ? -10.559 19.291 11.261 1.00 65.94 92 ALA A CA 1
ATOM 748 C C . ALA A 1 92 ? -11.444 18.944 12.455 1.00 65.94 92 ALA A C 1
ATOM 750 O O . ALA A 1 92 ? -11.121 18.072 13.270 1.00 65.94 92 ALA A O 1
ATOM 751 N N . ILE A 1 93 ? -12.605 19.590 12.498 1.00 68.44 93 ILE A N 1
ATOM 752 C CA . ILE A 1 93 ? -13.700 19.202 13.377 1.00 68.44 93 ILE A CA 1
ATOM 753 C C . ILE A 1 93 ? -14.196 17.832 12.884 1.00 68.44 93 ILE A C 1
ATOM 755 O O . ILE A 1 93 ? -14.587 17.730 11.718 1.00 68.44 93 ILE A O 1
ATOM 759 N N . PRO A 1 94 ? -14.162 16.770 13.713 1.00 67.94 94 PRO A N 1
ATOM 760 C CA . PRO A 1 94 ? -14.666 15.463 13.308 1.00 67.94 94 PRO A CA 1
ATOM 761 C C . PRO A 1 94 ? -16.138 15.558 12.903 1.00 67.94 94 PRO A C 1
ATOM 763 O O . PRO A 1 94 ? -16.922 16.181 13.620 1.00 67.94 94 PRO A O 1
ATOM 766 N N . ASP A 1 95 ? -16.524 14.916 11.797 1.00 72.56 95 ASP A N 1
ATOM 767 C CA . ASP A 1 95 ? -17.938 14.800 11.434 1.00 72.56 95 ASP A CA 1
ATOM 768 C C . ASP A 1 95 ? -18.669 14.031 12.552 1.00 72.56 95 ASP A C 1
ATOM 770 O O . ASP A 1 95 ? -18.324 12.872 12.818 1.00 72.56 95 ASP A O 1
ATOM 774 N N . PRO A 1 96 ? -19.685 14.625 13.210 1.00 74.12 96 PRO A N 1
ATOM 775 C CA . PRO A 1 96 ? -20.456 13.950 14.250 1.00 74.12 96 PRO A CA 1
ATOM 776 C C . PRO A 1 96 ? -21.095 12.637 13.782 1.00 74.12 96 PRO A C 1
ATOM 778 O O . PRO A 1 96 ? -21.343 11.751 14.599 1.00 74.12 96 PRO A O 1
ATOM 781 N N . LYS A 1 97 ? -21.365 12.495 12.478 1.00 77.94 97 LYS A N 1
ATOM 782 C CA . LYS A 1 97 ? -21.936 11.283 11.875 1.00 77.94 97 LYS A CA 1
ATOM 783 C C . LYS A 1 97 ? -20.889 10.207 11.596 1.00 77.94 97 LYS A C 1
ATOM 785 O O . LYS A 1 9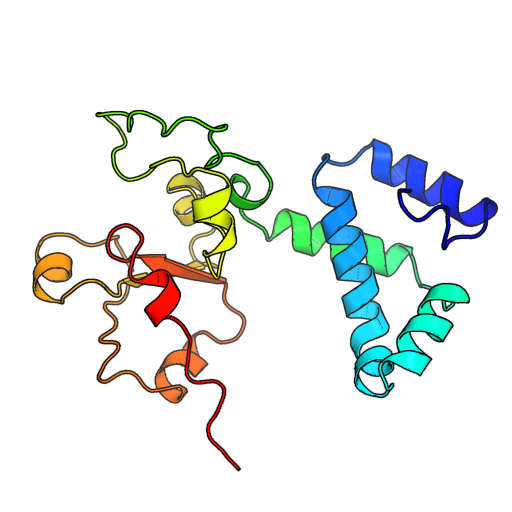7 ? -21.249 9.035 11.512 1.00 77.94 97 LYS A O 1
ATOM 790 N N . MET A 1 98 ? -19.619 10.586 11.460 1.00 72.31 98 MET A N 1
ATOM 791 C CA . MET A 1 98 ? -18.505 9.684 11.150 1.00 72.31 98 MET A CA 1
ATOM 792 C C . MET A 1 98 ? -17.288 9.965 12.046 1.00 72.31 98 MET A C 1
ATOM 794 O O . MET A 1 98 ? -16.198 10.259 11.553 1.00 72.31 98 MET A O 1
ATOM 798 N N . PRO A 1 99 ? -17.419 9.826 13.380 1.00 69.75 99 PRO A N 1
ATOM 799 C CA . PRO A 1 99 ? -16.346 10.151 14.323 1.00 69.75 99 PRO A C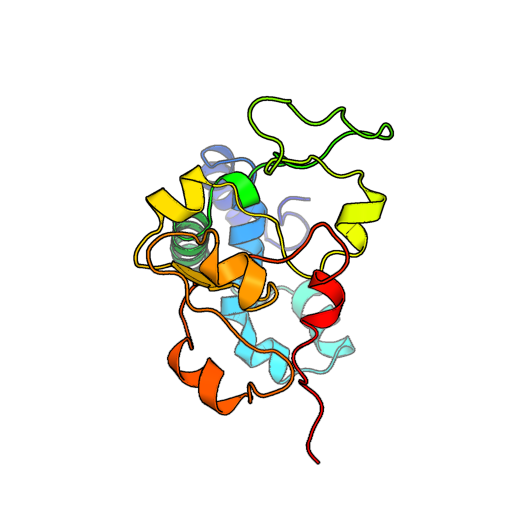A 1
ATOM 800 C C . PRO A 1 99 ? -15.094 9.266 14.177 1.00 69.75 99 PRO A C 1
ATOM 802 O O . PRO A 1 99 ? -14.049 9.580 14.750 1.00 69.75 99 PRO A O 1
ATOM 805 N N . TRP A 1 100 ? -15.190 8.153 13.443 1.00 72.31 100 TRP A N 1
ATOM 806 C CA . TRP A 1 100 ? -14.070 7.272 13.100 1.00 72.31 100 TRP A CA 1
ATOM 807 C C . TRP A 1 100 ? -13.274 7.747 11.872 1.00 72.31 100 TRP A C 1
ATOM 809 O O . TRP A 1 100 ? -12.099 7.408 11.760 1.00 72.31 100 TRP A O 1
ATOM 819 N N . GLU A 1 101 ? -13.844 8.575 10.988 1.00 75.38 101 GLU A N 1
ATOM 820 C CA . GLU A 1 101 ? -13.144 9.160 9.830 1.00 75.38 101 GLU A CA 1
ATOM 821 C C . GLU A 1 101 ? -12.446 10.478 10.197 1.00 75.38 101 GLU A C 1
ATOM 823 O O . GLU A 1 101 ? -12.560 11.499 9.520 1.00 75.38 101 GLU A O 1
ATOM 828 N N . ARG A 1 102 ? -11.709 10.474 11.311 1.00 75.62 102 ARG A N 1
ATOM 829 C CA . ARG A 1 102 ? -10.981 11.660 11.763 1.00 75.62 102 ARG A CA 1
ATOM 830 C C . ARG A 1 102 ? -9.879 12.013 10.767 1.00 75.62 102 ARG A C 1
ATOM 832 O O . ARG A 1 102 ? -8.987 11.201 10.514 1.00 75.62 102 ARG A O 1
ATOM 839 N N . GLN A 1 103 ? -9.903 13.252 10.291 1.00 79.69 103 GLN A N 1
ATOM 840 C CA . GLN A 1 103 ? -8.804 13.810 9.516 1.00 79.69 103 GLN A CA 1
ATOM 841 C C . GLN A 1 103 ? -7.633 14.212 10.431 1.00 79.69 103 GLN A C 1
ATOM 843 O O . GLN A 1 103 ? -7.804 14.528 11.613 1.00 79.69 103 GLN A O 1
ATOM 848 N N . LEU A 1 104 ? -6.435 14.179 9.867 1.00 79.06 104 LEU A N 1
ATOM 849 C CA . LEU A 1 104 ? -5.156 14.410 10.514 1.00 79.06 104 LEU A CA 1
ATOM 850 C C . LEU A 1 104 ? -4.466 15.636 9.935 1.00 79.06 104 LEU A C 1
ATOM 852 O O . LEU A 1 104 ? -4.580 15.927 8.743 1.00 79.06 104 LEU A O 1
ATOM 856 N N . THR A 1 105 ? -3.686 16.309 10.773 1.00 81.88 105 THR A N 1
ATOM 857 C CA . THR A 1 105 ? -2.729 17.304 10.289 1.00 81.88 105 THR A CA 1
ATOM 858 C C . THR A 1 105 ? -1.537 16.616 9.619 1.00 81.88 105 THR A C 1
ATOM 860 O O . THR A 1 105 ? -1.262 15.431 9.839 1.00 81.88 105 THR A O 1
ATOM 863 N N . LEU A 1 106 ? -0.776 17.371 8.823 1.00 81.00 106 LEU A N 1
ATOM 864 C CA . LEU A 1 106 ? 0.440 16.855 8.183 1.00 81.00 106 LEU A CA 1
ATOM 865 C C . LEU A 1 106 ? 1.472 16.328 9.194 1.00 81.00 106 LEU A C 1
ATOM 867 O O . LEU A 1 106 ? 2.105 15.308 8.933 1.00 81.00 106 LEU A O 1
ATOM 871 N N . GLU A 1 107 ? 1.622 16.978 10.352 1.00 82.88 107 GLU A N 1
ATOM 872 C CA . GLU A 1 107 ? 2.560 16.527 11.390 1.00 82.88 107 GLU A CA 1
ATOM 873 C C . GLU A 1 107 ? 2.129 15.200 12.023 1.00 82.88 107 GLU A C 1
ATOM 875 O O . GLU A 1 107 ? 2.963 14.334 12.274 1.00 82.88 107 GLU A O 1
ATOM 880 N N . GLN A 1 108 ? 0.823 14.995 12.212 1.00 80.38 108 GLN A N 1
ATOM 881 C CA . GLN A 1 108 ? 0.296 13.724 12.710 1.00 80.38 108 GLN A CA 1
ATOM 882 C C . GLN A 1 108 ? 0.517 12.592 11.707 1.00 80.38 108 GLN A C 1
ATOM 884 O O . GLN A 1 108 ? 0.886 11.492 12.098 1.00 80.38 108 GLN A O 1
ATOM 889 N N . MET A 1 109 ? 0.354 12.854 10.410 1.00 78.94 109 MET A N 1
ATOM 890 C CA . MET A 1 109 ? 0.608 11.833 9.393 1.00 78.94 109 MET A CA 1
ATOM 891 C C . MET A 1 109 ? 2.076 11.435 9.275 1.00 78.94 109 MET A C 1
ATOM 893 O O . MET A 1 109 ? 2.364 10.283 8.968 1.00 78.94 109 MET A O 1
ATOM 897 N N . ARG A 1 110 ? 3.013 12.354 9.529 1.00 81.44 110 ARG A N 1
ATOM 898 C CA . ARG A 1 110 ? 4.453 12.050 9.475 1.00 81.44 110 ARG A CA 1
ATOM 899 C C . ARG A 1 110 ? 4.895 11.018 10.508 1.00 81.44 110 ARG A C 1
ATOM 901 O O . ARG A 1 110 ? 5.907 10.361 10.286 1.00 81.44 110 ARG A O 1
ATOM 908 N N . VAL A 1 111 ? 4.173 10.896 11.622 1.00 84.00 111 VAL A N 1
ATOM 909 C CA . VAL A 1 111 ? 4.494 9.938 12.690 1.00 84.00 111 VAL A CA 1
ATOM 910 C C . VAL A 1 111 ? 3.740 8.610 12.559 1.00 84.00 111 VAL A C 1
ATOM 912 O O . VAL A 1 111 ? 4.042 7.671 13.296 1.00 84.00 111 VAL A O 1
ATOM 915 N N . GLU A 1 112 ? 2.782 8.494 11.631 1.00 80.69 112 GLU A N 1
ATOM 916 C CA . GLU A 1 112 ? 2.091 7.227 11.375 1.00 80.69 112 GLU A CA 1
ATOM 917 C C . GLU A 1 112 ? 2.996 6.244 10.611 1.00 80.69 112 GLU A C 1
ATOM 919 O O . GLU A 1 112 ? 3.689 6.603 9.663 1.00 80.69 112 GLU A O 1
ATOM 924 N N . LEU A 1 113 ? 2.977 4.970 11.020 1.00 82.44 113 LEU A N 1
ATOM 925 C CA . LEU A 1 113 ? 3.775 3.904 10.392 1.00 82.44 113 LEU A CA 1
ATOM 926 C C . LEU A 1 113 ? 3.119 3.310 9.137 1.00 82.44 113 LEU A C 1
ATOM 928 O O . LEU A 1 113 ? 3.764 2.584 8.383 1.00 82.44 113 LEU A O 1
ATOM 932 N N . ALA A 1 114 ? 1.829 3.568 8.943 1.00 84.56 114 ALA A N 1
ATOM 933 C CA . ALA A 1 114 ? 1.023 3.010 7.871 1.00 84.56 114 ALA A CA 1
ATOM 934 C C . ALA A 1 114 ? -0.085 4.001 7.485 1.00 84.56 114 ALA A C 1
ATOM 936 O O . ALA A 1 114 ? -0.520 4.779 8.336 1.00 84.56 114 ALA A O 1
ATOM 937 N N . PRO A 1 115 ? -0.559 3.980 6.228 1.00 85.81 115 PRO A N 1
ATOM 938 C CA . PRO A 1 115 ? -1.668 4.823 5.809 1.00 85.81 115 PRO A CA 1
ATOM 939 C C . PRO A 1 115 ? -2.979 4.385 6.472 1.00 85.81 115 PRO A C 1
ATOM 941 O O . PRO A 1 115 ? -3.199 3.202 6.743 1.00 85.81 115 PRO A O 1
ATOM 944 N N . ARG A 1 116 ? -3.889 5.339 6.674 1.00 85.50 116 ARG A N 1
ATOM 945 C CA . ARG A 1 116 ? -5.264 5.049 7.088 1.00 85.50 116 ARG A CA 1
ATOM 946 C C . ARG A 1 116 ? -6.098 4.556 5.917 1.00 85.50 116 ARG A C 1
ATOM 948 O O . ARG A 1 116 ? -5.933 5.016 4.791 1.00 85.50 116 ARG A O 1
ATOM 955 N N . ILE A 1 117 ? -7.034 3.668 6.225 1.00 86.75 117 ILE A N 1
ATOM 956 C CA . ILE A 1 117 ? -7.999 3.125 5.274 1.00 86.75 117 ILE A CA 1
ATOM 957 C C . ILE A 1 117 ? -9.412 3.575 5.655 1.00 86.75 117 ILE A C 1
ATOM 959 O O . ILE A 1 117 ? -9.775 3.606 6.833 1.00 86.75 117 ILE A O 1
ATOM 963 N N . ALA A 1 118 ? -10.209 3.958 4.661 1.00 86.06 118 ALA A N 1
ATOM 964 C CA . ALA A 1 118 ? -11.620 4.264 4.849 1.00 86.06 118 ALA A CA 1
ATOM 965 C C . ALA A 1 118 ? -12.427 2.992 5.100 1.00 86.06 118 ALA A C 1
ATOM 967 O O . ALA A 1 118 ? -12.097 1.909 4.617 1.00 86.06 118 ALA A O 1
ATOM 968 N N . PHE A 1 119 ? -13.536 3.139 5.818 1.00 83.50 119 PHE A N 1
ATOM 969 C CA . PHE A 1 119 ? -14.390 2.005 6.154 1.00 83.50 119 PHE A CA 1
ATOM 970 C C . PHE A 1 119 ? -14.957 1.298 4.913 1.00 83.50 119 PHE A C 1
ATOM 972 O O . PHE A 1 119 ? -15.003 0.068 4.866 1.00 83.50 119 PHE A O 1
ATOM 979 N N . ASP A 1 120 ? -15.341 2.067 3.892 1.00 86.00 120 ASP A N 1
ATOM 980 C CA . ASP A 1 120 ? -15.867 1.517 2.640 1.00 86.00 120 ASP A CA 1
ATOM 981 C C . ASP A 1 120 ? -14.826 0.675 1.893 1.00 86.00 120 ASP A C 1
ATOM 983 O O . ASP A 1 120 ? -15.167 -0.356 1.317 1.00 86.00 120 ASP A O 1
ATOM 987 N N . ASP A 1 121 ? -13.545 1.039 1.972 1.00 87.69 121 ASP A N 1
ATOM 988 C CA . ASP A 1 121 ? -12.485 0.254 1.344 1.00 87.69 121 ASP A CA 1
ATOM 989 C C . ASP A 1 121 ? -12.257 -1.083 2.050 1.00 87.69 121 ASP A C 1
ATOM 991 O O . ASP A 1 121 ? -12.036 -2.090 1.383 1.00 87.69 121 ASP A O 1
ATOM 995 N N . ILE A 1 122 ? -12.379 -1.139 3.381 1.00 85.75 122 ILE A N 1
ATOM 996 C CA . ILE A 1 122 ? -12.323 -2.419 4.105 1.00 85.75 122 ILE A CA 1
ATOM 997 C C . ILE A 1 122 ? -13.396 -3.368 3.553 1.00 85.75 122 ILE A C 1
ATOM 999 O O 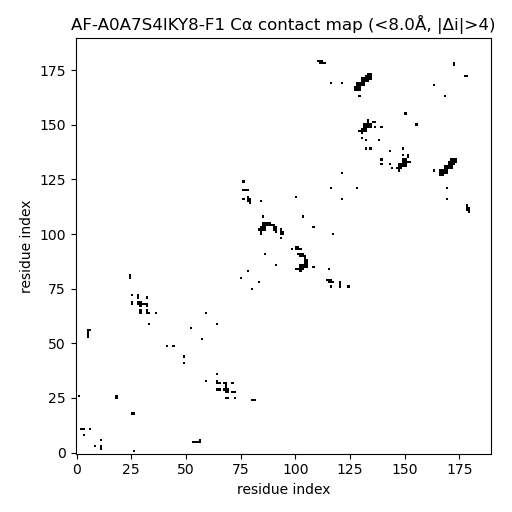. ILE A 1 122 ? -13.121 -4.539 3.285 1.00 85.75 122 ILE A O 1
ATOM 1003 N N . ARG A 1 123 ? -14.610 -2.853 3.312 1.00 84.75 123 ARG A N 1
ATOM 1004 C CA . ARG A 1 123 ? -15.712 -3.635 2.741 1.00 84.75 123 ARG A CA 1
ATOM 1005 C C . ARG A 1 123 ? -15.423 -4.076 1.306 1.00 84.75 123 ARG A C 1
ATOM 1007 O O . ARG A 1 123 ? -15.614 -5.247 0.999 1.00 84.75 123 ARG A O 1
ATOM 1014 N N . ASN A 1 124 ? -14.953 -3.167 0.455 1.00 86.31 124 ASN A N 1
ATOM 1015 C CA . ASN A 1 124 ? -14.711 -3.439 -0.967 1.00 86.31 124 ASN A CA 1
ATOM 1016 C C . ASN A 1 124 ? -13.589 -4.458 -1.198 1.00 86.31 124 ASN A C 1
ATOM 1018 O O . ASN A 1 124 ? -13.626 -5.206 -2.169 1.00 86.31 124 ASN A O 1
ATOM 1022 N N . PHE A 1 125 ? -12.610 -4.504 -0.297 1.00 81.88 125 PHE A N 1
ATOM 1023 C CA . PHE A 1 125 ? -11.469 -5.408 -0.390 1.00 81.88 125 PHE A CA 1
ATOM 1024 C C . PHE A 1 125 ? -11.626 -6.664 0.481 1.00 81.88 125 PHE A C 1
ATOM 1026 O O . PHE A 1 125 ? -10.718 -7.492 0.528 1.00 81.88 125 PHE A O 1
ATOM 1033 N N . THR A 1 126 ? -12.756 -6.871 1.159 1.00 77.50 126 THR A N 1
ATOM 1034 C CA . THR A 1 126 ? -13.043 -8.148 1.835 1.00 77.50 126 THR A CA 1
ATOM 1035 C C . THR A 1 126 ? -13.306 -9.233 0.774 1.00 77.50 126 THR A C 1
ATOM 1037 O O . THR A 1 126 ? -14.106 -8.992 -0.129 1.00 77.50 126 THR A O 1
ATOM 1040 N N . PRO A 1 127 ? -12.671 -10.426 0.832 1.00 76.31 127 PRO A N 1
ATOM 1041 C CA . PRO A 1 127 ? -11.906 -11.001 1.950 1.00 76.31 127 PRO A CA 1
ATOM 1042 C C . PRO A 1 127 ? -10.371 -10.865 1.853 1.00 76.31 127 PRO A C 1
ATOM 1044 O O . PRO A 1 127 ? -9.652 -11.516 2.610 1.00 76.31 127 PRO A O 1
ATOM 1047 N N . SER A 1 128 ? -9.838 -10.073 0.919 1.00 81.00 128 SER A N 1
ATOM 1048 C CA . SER A 1 128 ? -8.385 -9.886 0.744 1.00 81.00 128 SER A CA 1
ATOM 1049 C C . SER A 1 128 ? -7.713 -9.103 1.884 1.00 81.00 128 SER A C 1
ATOM 1051 O O . SER A 1 128 ? -6.504 -9.240 2.091 1.00 81.00 128 SER A O 1
ATOM 1053 N N . ILE A 1 129 ? -8.497 -8.331 2.649 1.00 85.81 129 ILE A N 1
ATOM 1054 C CA . ILE A 1 129 ? -8.066 -7.646 3.872 1.00 85.81 129 ILE A CA 1
ATOM 1055 C C . ILE A 1 129 ? -8.415 -8.479 5.108 1.00 85.81 129 ILE A C 1
ATOM 1057 O O . ILE A 1 129 ? -9.552 -8.905 5.296 1.00 85.81 129 ILE A O 1
ATOM 1061 N N . VAL A 1 130 ? -7.432 -8.644 5.988 1.00 88.88 130 VAL A N 1
ATOM 1062 C CA . VAL A 1 130 ? -7.587 -9.179 7.341 1.00 88.88 130 VAL A CA 1
ATOM 1063 C C . VAL A 1 130 ? -7.707 -8.016 8.315 1.00 88.88 130 VAL A C 1
ATOM 1065 O O . VAL A 1 130 ? -6.819 -7.166 8.381 1.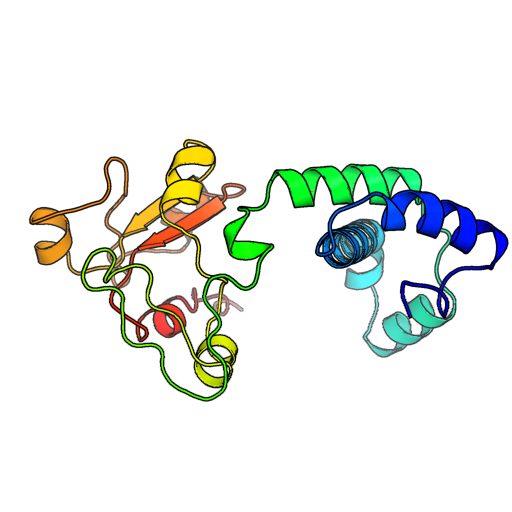00 88.88 130 VAL A O 1
ATOM 1068 N N . CYS A 1 131 ? -8.779 -7.989 9.101 1.00 89.69 131 CYS A N 1
ATOM 1069 C CA . CYS A 1 131 ? -8.974 -6.985 10.141 1.00 89.69 131 CYS A CA 1
ATOM 1070 C C . CYS A 1 131 ? -8.484 -7.515 11.493 1.00 89.69 131 CYS A C 1
ATOM 1072 O O . CYS A 1 131 ? -9.057 -8.456 12.040 1.00 89.69 131 CYS A O 1
ATOM 1074 N N . LEU A 1 132 ? -7.450 -6.887 12.047 1.00 90.19 132 LEU A N 1
ATOM 1075 C CA . LEU A 1 132 ? -6.935 -7.181 13.383 1.00 90.19 132 LEU A CA 1
ATOM 1076 C C . LEU A 1 132 ? -7.321 -6.044 14.324 1.00 90.19 132 LEU A C 1
ATOM 1078 O O . LEU A 1 132 ? -6.967 -4.894 14.079 1.00 90.19 132 LEU A O 1
ATOM 1082 N N . ASP A 1 133 ? -8.049 -6.355 15.389 1.00 89.88 133 ASP A N 1
ATOM 1083 C CA . ASP A 1 133 ? -8.474 -5.378 16.387 1.00 89.88 133 ASP A CA 1
ATOM 1084 C C . ASP A 1 133 ? -7.571 -5.458 17.618 1.00 89.88 133 ASP A C 1
ATOM 1086 O O . ASP A 1 133 ? -7.592 -6.445 18.348 1.00 89.88 133 ASP A O 1
ATOM 1090 N N . ILE A 1 134 ? -6.762 -4.425 17.836 1.00 89.62 134 ILE A N 1
ATOM 1091 C CA . ILE A 1 134 ? -5.791 -4.336 18.936 1.00 89.62 134 ILE A CA 1
ATOM 1092 C C . ILE A 1 134 ? -6.352 -3.600 20.160 1.00 89.62 134 ILE A C 1
ATOM 1094 O O . ILE A 1 134 ? -5.601 -3.293 21.090 1.00 89.62 134 ILE A O 1
ATOM 1098 N N . ARG A 1 135 ? -7.644 -3.244 20.156 1.00 88.19 135 ARG A N 1
ATOM 1099 C CA . ARG A 1 135 ? -8.298 -2.631 21.318 1.00 88.19 135 ARG A CA 1
ATOM 1100 C C . ARG A 1 135 ? -8.421 -3.642 22.466 1.00 88.19 135 ARG A C 1
ATOM 1102 O O . ARG A 1 135 ? -8.379 -4.854 22.221 1.00 88.19 135 ARG A O 1
ATOM 1109 N N . PRO A 1 136 ? -8.582 -3.168 23.716 1.00 88.81 136 PRO A N 1
ATOM 1110 C CA . PRO A 1 136 ? -8.799 -4.046 24.859 1.00 88.81 136 PRO A CA 1
ATOM 1111 C C . PRO A 1 136 ? -9.934 -5.057 24.606 1.00 88.81 136 PRO A C 1
ATOM 1113 O O . PRO A 1 136 ? -10.946 -4.685 24.003 1.00 88.81 136 PRO A O 1
ATOM 1116 N N . PRO A 1 137 ? -9.816 -6.310 25.090 1.00 89.94 137 PRO A N 1
ATOM 1117 C CA . PRO A 1 137 ? -10.835 -7.342 24.873 1.00 89.94 137 PRO A CA 1
ATOM 1118 C C . PRO A 1 137 ? -12.237 -6.929 25.335 1.00 89.94 137 PRO A C 1
ATOM 1120 O O . PRO A 1 137 ? -13.229 -7.305 24.719 1.00 89.94 137 PRO A O 1
ATOM 1123 N N . GLU A 1 138 ? -12.320 -6.111 26.386 1.00 90.56 138 GLU A N 1
ATOM 1124 C CA . GLU A 1 138 ? -13.574 -5.556 26.904 1.00 90.56 138 GLU A CA 1
ATOM 1125 C C . GLU A 1 138 ? -14.278 -4.665 25.864 1.00 90.56 138 GLU A C 1
ATOM 1127 O O . GL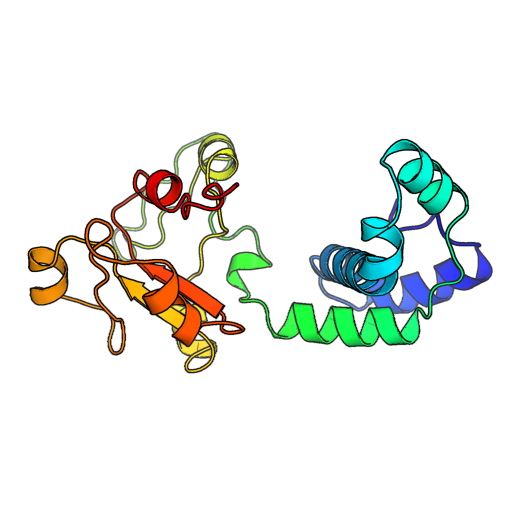U A 1 138 ? -15.469 -4.831 25.601 1.00 90.56 138 GLU A O 1
ATOM 1132 N N . GLU A 1 139 ? -13.539 -3.772 25.196 1.00 88.94 139 GLU A N 1
ATOM 1133 C CA . GLU A 1 139 ? -14.075 -2.927 24.122 1.00 88.94 139 GLU A CA 1
ATOM 1134 C C . GLU A 1 139 ? -14.461 -3.728 22.883 1.00 88.94 139 GLU A C 1
ATOM 1136 O O . GLU A 1 139 ? -15.486 -3.458 22.250 1.00 88.94 139 GLU A O 1
ATOM 1141 N N . PHE A 1 140 ? -13.647 -4.726 22.542 1.00 89.00 140 PHE A N 1
ATOM 1142 C CA . PHE A 1 140 ? -13.920 -5.626 21.431 1.00 89.00 140 PHE A CA 1
ATOM 1143 C C . PHE A 1 140 ? -15.204 -6.437 21.653 1.00 89.00 140 PHE A C 1
ATOM 1145 O O . PHE A 1 140 ? -16.015 -6.583 20.732 1.00 89.00 140 PHE A O 1
ATOM 1152 N N . ALA A 1 141 ? -15.407 -6.936 22.877 1.00 90.38 141 ALA A N 1
ATOM 1153 C CA . ALA A 1 141 ? -16.587 -7.699 23.265 1.00 90.38 141 ALA A CA 1
ATOM 1154 C C . ALA A 1 141 ? -17.865 -6.850 23.228 1.00 90.38 141 ALA A C 1
ATOM 1156 O O . ALA A 1 141 ? -18.915 -7.354 22.837 1.00 90.38 141 ALA A O 1
ATOM 1157 N N . MET A 1 142 ? -17.779 -5.559 23.576 1.00 90.62 142 MET A N 1
ATOM 1158 C CA . MET A 1 142 ? -18.911 -4.637 23.444 1.00 90.62 142 MET A CA 1
ATOM 1159 C C . MET A 1 142 ? -19.319 -4.436 21.983 1.00 90.62 142 MET A C 1
ATOM 1161 O O . MET A 1 142 ? -20.503 -4.513 21.649 1.00 90.62 142 MET A O 1
ATOM 1165 N N . LYS A 1 143 ? -18.353 -4.125 21.109 1.00 86.31 143 LYS A N 1
ATOM 1166 C CA . LYS A 1 143 ? -18.598 -3.942 19.675 1.00 86.31 143 LYS A CA 1
ATOM 1167 C C . LYS A 1 143 ? -17.314 -4.099 18.870 1.00 86.31 143 LYS A C 1
ATOM 1169 O O . LYS A 1 143 ? -16.324 -3.399 19.091 1.00 86.31 143 LYS A O 1
ATOM 1174 N N . ASN A 1 144 ? -17.384 -4.938 17.847 1.00 88.25 144 ASN A N 1
ATOM 1175 C CA . ASN A 1 144 ? -16.294 -5.185 16.911 1.00 88.25 144 ASN A CA 1
ATOM 1176 C C . ASN A 1 144 ? -16.764 -5.075 15.458 1.00 88.25 144 ASN A C 1
ATOM 1178 O O . ASN A 1 144 ? -17.958 -4.965 15.164 1.00 88.25 144 ASN A O 1
ATOM 1182 N N . TYR A 1 145 ? -15.790 -5.053 14.552 1.00 86.06 145 TYR A N 1
ATOM 1183 C CA . TYR A 1 145 ? -16.052 -5.184 13.130 1.00 86.06 145 TYR A CA 1
ATOM 1184 C C . TYR A 1 145 ? -16.329 -6.660 12.801 1.00 86.06 145 TYR A C 1
ATOM 1186 O O . TYR A 1 145 ? -15.540 -7.517 13.193 1.00 86.06 145 TYR A O 1
ATOM 1194 N N . PRO A 1 146 ? -17.408 -6.989 12.071 1.00 85.62 146 PRO A N 1
ATOM 1195 C CA . PRO A 1 146 ? -17.705 -8.375 11.728 1.00 85.62 146 PRO A CA 1
ATOM 1196 C C . PRO A 1 146 ? -16.536 -9.053 11.001 1.00 85.62 146 PRO A C 1
ATOM 1198 O O . PRO A 1 146 ? -16.073 -8.571 9.972 1.00 85.62 146 PRO A O 1
ATOM 1201 N N . GLY A 1 147 ? -16.070 -10.182 11.537 1.00 85.50 147 GLY A N 1
ATOM 1202 C CA . GLY A 1 147 ? -14.943 -10.931 10.975 1.00 85.50 147 GLY A CA 1
ATOM 1203 C C . GLY A 1 147 ? -13.557 -10.402 11.358 1.00 85.50 147 GLY A C 1
ATOM 1204 O O . GLY A 1 147 ? -12.569 -10.930 10.849 1.00 85.50 147 GLY A O 1
ATOM 1205 N N . SER A 1 148 ? -13.452 -9.400 12.241 1.00 89.94 148 SER A N 1
ATOM 1206 C CA . SER A 1 148 ? -12.160 -9.025 12.817 1.00 89.94 148 SER A CA 1
ATOM 1207 C C . SER A 1 148 ? -11.729 -9.971 13.938 1.00 89.94 148 SER A C 1
ATOM 1209 O O . SER A 1 148 ? -12.547 -10.540 14.661 1.00 89.94 148 SER A O 1
ATOM 1211 N N . THR A 1 149 ? -10.415 -10.113 14.096 1.00 91.06 149 THR A N 1
ATOM 1212 C CA . THR A 1 149 ? -9.796 -10.912 15.159 1.00 91.06 149 THR A CA 1
ATOM 1213 C C . THR A 1 149 ? -9.238 -9.980 16.224 1.00 91.06 149 THR A C 1
ATOM 1215 O O . THR A 1 149 ? -8.424 -9.112 15.903 1.00 91.06 149 THR A O 1
ATOM 1218 N N . ASN A 1 150 ? -9.640 -10.151 17.487 1.00 92.06 150 ASN A N 1
ATOM 1219 C CA . ASN A 1 150 ? -9.020 -9.415 18.587 1.00 92.06 150 ASN A CA 1
ATOM 1220 C C . ASN A 1 150 ? -7.609 -9.944 18.852 1.00 92.06 150 ASN A C 1
ATOM 1222 O O . ASN A 1 150 ? -7.409 -11.152 18.981 1.00 92.06 150 ASN A O 1
ATOM 1226 N N . LEU A 1 151 ? -6.638 -9.038 18.922 1.00 89.25 151 LEU A N 1
ATOM 1227 C CA . LEU A 1 151 ? -5.228 -9.360 19.053 1.00 89.25 151 LEU A CA 1
ATOM 1228 C C . LEU A 1 151 ? -4.662 -8.745 20.334 1.00 89.25 151 LEU A C 1
ATOM 1230 O O . LEU A 1 151 ? -4.519 -7.526 20.447 1.00 89.25 151 LEU A O 1
ATOM 1234 N N . ASN A 1 152 ? -4.279 -9.595 21.287 1.00 86.06 152 ASN A N 1
ATOM 1235 C CA . ASN A 1 152 ? -3.588 -9.149 22.489 1.00 86.06 152 ASN A CA 1
ATOM 1236 C C . ASN A 1 152 ? -2.095 -8.955 22.197 1.00 86.06 152 ASN A C 1
ATOM 1238 O O . ASN A 1 152 ? -1.330 -9.918 22.144 1.00 86.06 152 ASN A O 1
ATOM 1242 N N . LEU A 1 153 ? -1.663 -7.702 22.048 1.00 80.75 153 LEU A N 1
ATOM 1243 C CA . LEU A 1 153 ? -0.271 -7.360 21.732 1.00 80.75 153 LEU A CA 1
ATOM 1244 C C . LEU A 1 153 ? 0.753 -7.857 22.767 1.00 80.75 153 LEU A C 1
ATOM 1246 O O . LEU A 1 153 ? 1.925 -7.978 22.428 1.00 80.75 153 LEU A O 1
ATOM 1250 N N . LYS A 1 154 ? 0.346 -8.137 24.014 1.00 82.81 154 LYS A N 1
ATOM 1251 C CA . LYS A 1 154 ? 1.253 -8.663 25.051 1.00 82.81 154 LYS A CA 1
ATOM 1252 C C . LYS A 1 154 ? 1.523 -10.161 24.906 1.00 82.81 154 LYS A C 1
ATOM 1254 O O . LYS A 1 154 ? 2.558 -10.631 25.360 1.00 82.81 154 LYS A O 1
ATOM 1259 N N . GLU A 1 155 ? 0.588 -10.892 24.310 1.00 82.06 155 GLU A N 1
ATOM 1260 C CA . GLU A 1 155 ? 0.627 -12.356 24.193 1.00 82.06 155 GLU A CA 1
ATOM 1261 C C . GLU A 1 155 ? 0.922 -12.816 22.761 1.00 82.06 155 GLU A C 1
ATOM 1263 O O . GLU A 1 155 ? 1.380 -13.935 22.550 1.00 82.06 155 GLU A O 1
ATOM 1268 N N . THR A 1 156 ? 0.682 -11.949 21.776 1.00 82.12 156 THR A N 1
ATOM 1269 C CA . THR A 1 156 ? 0.869 -12.262 20.358 1.00 82.12 156 THR A CA 1
ATOM 1270 C C . THR A 1 156 ? 2.345 -12.354 20.005 1.00 82.12 156 THR A C 1
ATOM 1272 O O . THR A 1 156 ? 3.119 -11.423 20.232 1.00 82.12 156 THR A O 1
ATOM 1275 N N . THR A 1 157 ? 2.723 -13.445 19.348 1.00 80.31 157 THR A N 1
ATOM 1276 C CA . THR A 1 157 ? 4.061 -13.651 18.801 1.00 80.31 157 THR A CA 1
ATOM 1277 C C . THR A 1 157 ? 4.082 -13.478 17.283 1.00 80.31 157 THR A C 1
ATOM 1279 O O . THR A 1 157 ? 3.060 -13.531 16.599 1.00 80.31 157 THR A O 1
ATOM 1282 N N . PHE A 1 158 ? 5.278 -13.327 16.708 1.00 74.12 158 PHE A N 1
ATOM 1283 C CA . PHE A 1 158 ? 5.435 -13.245 15.251 1.00 74.12 158 PHE A CA 1
ATOM 1284 C C . PHE A 1 158 ? 4.914 -14.494 14.516 1.00 74.12 158 PHE A C 1
ATOM 1286 O O . PHE A 1 158 ? 4.453 -14.391 13.382 1.00 74.12 158 PHE A O 1
ATOM 1293 N N . LYS A 1 159 ? 4.953 -15.673 15.156 1.00 77.81 159 LYS A N 1
ATOM 1294 C CA . LYS A 1 159 ? 4.443 -16.922 14.566 1.00 77.81 159 LYS A CA 1
ATOM 1295 C C . LYS A 1 159 ? 2.941 -16.856 14.314 1.00 77.81 159 LYS A C 1
ATOM 1297 O O . LYS A 1 159 ? 2.490 -17.306 13.265 1.00 77.81 159 LYS A O 1
ATOM 1302 N N . ASP A 1 160 ? 2.198 -16.231 15.218 1.00 77.31 160 ASP A N 1
ATOM 1303 C CA . ASP A 1 160 ? 0.744 -16.093 15.102 1.00 77.31 160 ASP A CA 1
ATOM 1304 C C . ASP A 1 160 ? 0.369 -15.234 13.881 1.00 77.31 160 ASP A C 1
ATOM 1306 O O . ASP A 1 160 ? -0.618 -15.497 13.187 1.00 77.31 160 ASP A O 1
ATOM 1310 N N . LEU A 1 161 ? 1.229 -14.265 13.545 1.00 80.69 161 LEU A N 1
ATOM 1311 C CA . LEU A 1 161 ? 1.067 -13.381 12.392 1.00 80.69 161 LEU A CA 1
ATOM 1312 C C . LEU A 1 161 ? 1.487 -14.015 11.056 1.00 80.69 161 LEU A C 1
ATOM 1314 O O . LEU A 1 161 ? 1.089 -13.513 10.003 1.00 80.69 161 LEU A O 1
ATOM 1318 N N . GLN A 1 162 ? 2.240 -15.124 11.057 1.00 82.62 162 GLN A N 1
ATOM 1319 C CA . GLN A 1 162 ? 2.642 -15.801 9.812 1.00 82.62 162 GLN A CA 1
ATOM 1320 C C . GLN A 1 162 ? 1.442 -16.320 9.015 1.00 82.62 162 GLN A C 1
ATOM 1322 O O . GLN A 1 162 ? 1.496 -16.365 7.788 1.00 82.62 162 GLN A O 1
ATOM 1327 N N . SER A 1 163 ? 0.340 -16.644 9.694 1.00 82.50 163 SER A N 1
ATOM 1328 C CA . SER A 1 163 ? -0.920 -17.057 9.063 1.00 82.50 163 SER A CA 1
ATOM 1329 C C . SER A 1 163 ? -1.515 -15.995 8.120 1.00 82.50 163 SER A C 1
ATOM 1331 O O . SER A 1 163 ? -2.297 -16.320 7.222 1.00 82.50 163 SER A O 1
ATOM 1333 N N . TYR A 1 164 ? -1.115 -14.730 8.283 1.00 82.88 164 TYR A N 1
ATOM 1334 C CA . TYR A 1 164 ? -1.560 -13.594 7.476 1.00 82.88 164 TYR A CA 1
ATOM 1335 C C . TYR A 1 164 ? -0.532 -13.155 6.426 1.00 82.88 164 TYR A C 1
ATOM 1337 O O . TYR A 1 164 ? -0.728 -12.135 5.764 1.00 82.88 164 TYR A O 1
ATOM 1345 N N . HIS A 1 165 ? 0.561 -13.904 6.249 1.00 81.88 165 HIS A N 1
ATOM 1346 C CA . HIS A 1 165 ? 1.598 -13.563 5.281 1.00 81.88 165 HIS A CA 1
ATOM 1347 C C . HIS A 1 165 ? 1.020 -13.418 3.864 1.00 81.88 165 HIS A C 1
ATOM 1349 O O . HIS A 1 165 ? 0.257 -14.260 3.393 1.00 81.88 165 HIS A O 1
ATOM 1355 N N . GLY A 1 166 ? 1.383 -12.328 3.185 1.00 79.06 166 GLY A N 1
ATOM 1356 C CA . GLY A 1 166 ? 0.910 -12.020 1.834 1.00 79.06 166 GLY A CA 1
ATOM 1357 C C . GLY A 1 166 ? -0.511 -11.450 1.746 1.00 79.06 166 GLY A C 1
ATOM 1358 O O . GLY A 1 166 ? -0.940 -11.119 0.644 1.00 79.06 166 GLY A O 1
ATOM 1359 N N . LYS A 1 167 ? -1.234 -11.297 2.864 1.00 83.44 167 LYS A N 1
ATOM 1360 C CA . LYS A 1 167 ? -2.544 -10.628 2.900 1.00 83.44 167 LYS A CA 1
ATOM 1361 C C . LYS A 1 167 ? -2.403 -9.156 3.271 1.00 83.44 167 LYS A C 1
ATOM 1363 O O . LYS A 1 167 ? -1.466 -8.766 3.968 1.00 83.44 167 LYS A O 1
ATOM 1368 N N . HIS A 1 168 ? -3.364 -8.339 2.848 1.00 87.06 168 HIS A N 1
ATOM 1369 C CA . HIS A 1 168 ? -3.476 -6.976 3.354 1.00 87.06 168 HIS A CA 1
ATOM 1370 C C . HIS A 1 168 ? -3.985 -7.020 4.795 1.00 87.06 168 HIS A C 1
ATOM 1372 O O . HIS A 1 168 ? -4.946 -7.724 5.094 1.00 87.06 168 HIS A O 1
ATOM 1378 N N . ILE A 1 169 ? -3.342 -6.282 5.696 1.00 89.44 169 ILE A N 1
ATOM 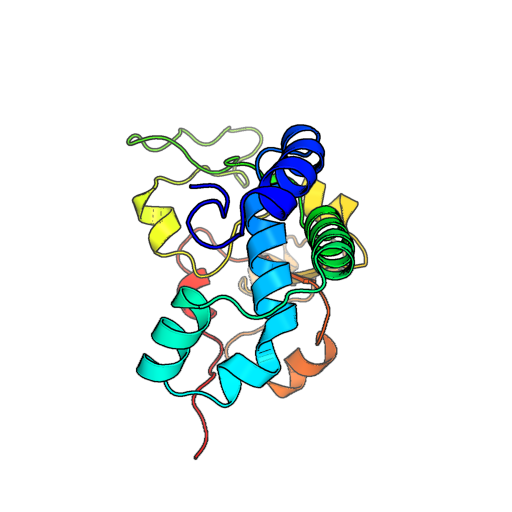1379 C CA . ILE A 1 169 ? -3.711 -6.246 7.113 1.00 89.44 169 ILE A CA 1
ATOM 1380 C C . ILE A 1 169 ? -4.206 -4.841 7.438 1.00 89.44 169 ILE A C 1
ATOM 1382 O O . ILE A 1 169 ? -3.484 -3.865 7.245 1.00 89.44 169 ILE A O 1
ATOM 1386 N N . SER A 1 170 ? -5.433 -4.746 7.945 1.00 89.50 170 SER A N 1
ATOM 1387 C CA . SER A 1 170 ? -6.003 -3.523 8.501 1.00 89.50 170 SER A CA 1
ATOM 1388 C C . SER A 1 170 ? -6.030 -3.631 10.016 1.00 89.50 170 SER A C 1
ATOM 1390 O O . SER A 1 170 ? -6.581 -4.585 10.566 1.00 89.50 170 SER A O 1
ATOM 1392 N N . ILE A 1 171 ? -5.469 -2.634 10.693 1.00 89.31 171 ILE A N 1
ATOM 1393 C CA . ILE A 1 171 ? -5.409 -2.597 12.153 1.00 89.31 171 ILE A CA 1
ATOM 1394 C C . ILE A 1 171 ? -6.500 -1.661 12.664 1.00 89.31 171 ILE A C 1
ATOM 1396 O O . ILE A 1 171 ? -6.524 -0.477 12.335 1.00 89.31 171 ILE A O 1
ATOM 1400 N N . ILE A 1 172 ? -7.393 -2.199 13.485 1.00 87.75 172 ILE A N 1
ATOM 1401 C CA . ILE A 1 172 ? -8.388 -1.443 14.237 1.00 87.75 172 ILE A CA 1
ATOM 1402 C C . ILE A 1 172 ? -7.787 -1.208 15.617 1.00 87.75 172 ILE A C 1
ATOM 1404 O O . ILE A 1 172 ? -7.544 -2.150 16.363 1.00 87.75 172 ILE A O 1
ATOM 1408 N N . GLY A 1 173 ? -7.497 0.041 15.950 1.00 82.69 173 GLY A N 1
ATOM 1409 C CA . GLY A 1 173 ? -6.909 0.400 17.233 1.00 82.69 173 GLY A CA 1
ATOM 1410 C C . GLY A 1 173 ? -7.570 1.625 17.831 1.00 82.69 173 GLY A C 1
ATOM 1411 O O . GLY A 1 173 ? -8.391 2.285 17.192 1.00 82.69 173 GLY A O 1
ATOM 1412 N N . ASP A 1 174 ? -7.190 1.924 19.069 1.00 71.25 174 ASP A N 1
ATOM 1413 C CA . ASP A 1 174 ? -7.622 3.155 19.720 1.00 71.25 174 ASP A CA 1
ATOM 1414 C C . ASP A 1 174 ? -6.988 4.398 19.065 1.00 71.25 174 ASP A C 1
ATOM 1416 O O . ASP A 1 174 ? -5.934 4.329 18.418 1.00 71.25 174 ASP A O 1
ATOM 1420 N N . ARG A 1 175 ? -7.664 5.537 19.201 1.00 60.88 175 ARG A N 1
ATOM 1421 C CA . ARG A 1 175 ? -7.404 6.792 18.490 1.00 60.88 175 ARG A CA 1
ATOM 1422 C C . ARG A 1 175 ? -5.944 7.247 18.654 1.00 60.88 175 ARG A C 1
ATOM 1424 O O . ARG A 1 175 ? -5.573 7.802 19.675 1.00 60.88 175 ARG A O 1
ATOM 1431 N N . GLY A 1 176 ? -5.141 7.108 17.599 1.00 52.25 176 GLY A N 1
ATOM 1432 C CA . GLY A 1 176 ? -3.918 7.897 17.371 1.00 52.25 176 GLY A CA 1
ATOM 1433 C C . GLY A 1 176 ? -2.633 7.478 18.098 1.00 52.25 176 GLY A C 1
ATOM 1434 O O . GLY A 1 176 ? -1.568 7.695 17.534 1.00 52.25 176 GLY A O 1
ATOM 1435 N N . ASP A 1 177 ? -2.692 6.814 19.254 1.00 48.91 177 ASP A N 1
ATOM 1436 C CA . ASP A 1 177 ? -1.474 6.543 20.052 1.00 48.91 177 ASP A CA 1
ATOM 1437 C C . ASP A 1 177 ? -0.935 5.108 19.929 1.00 48.91 177 ASP A C 1
ATOM 1439 O O . ASP A 1 177 ? 0.172 4.794 20.375 1.00 48.91 177 ASP A O 1
ATOM 1443 N N . ASN A 1 178 ? -1.699 4.203 19.312 1.00 47.91 178 ASN A N 1
ATOM 1444 C CA . ASN A 1 178 ? -1.334 2.786 19.251 1.00 47.91 178 ASN A CA 1
ATOM 1445 C C 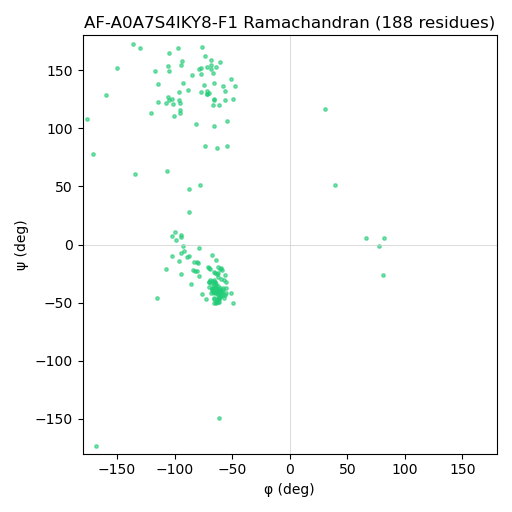. ASN A 1 178 ? -0.616 2.376 17.959 1.00 47.91 178 ASN A C 1
ATOM 1447 O O . ASN A 1 178 ? 0.015 1.323 17.950 1.00 47.91 178 ASN A O 1
ATOM 1451 N N . ALA A 1 179 ? -0.619 3.199 16.903 1.00 43.12 179 ALA A N 1
ATOM 1452 C CA . ALA A 1 179 ? 0.124 2.888 15.676 1.00 43.12 179 ALA A CA 1
ATOM 1453 C C . ALA A 1 179 ? 1.635 2.756 15.949 1.00 43.12 179 ALA A C 1
ATOM 1455 O O . ALA A 1 179 ? 2.264 1.816 15.472 1.00 43.12 179 ALA A O 1
ATOM 1456 N N . ALA A 1 180 ? 2.198 3.613 16.812 1.00 43.19 180 ALA A N 1
ATOM 1457 C CA . ALA A 1 180 ? 3.596 3.527 17.246 1.00 43.19 180 ALA A CA 1
ATOM 1458 C C . ALA A 1 180 ? 3.911 2.254 18.063 1.00 43.19 180 ALA A C 1
ATOM 1460 O O . ALA A 1 180 ? 5.054 1.798 18.075 1.00 43.19 180 ALA A O 1
ATOM 1461 N N . LYS A 1 181 ? 2.904 1.648 18.713 1.00 43.34 181 LYS A N 1
ATOM 1462 C CA . LYS A 1 181 ? 3.037 0.374 19.444 1.00 43.34 181 LYS A CA 1
ATOM 1463 C C . LYS A 1 181 ? 2.997 -0.845 18.520 1.00 43.34 181 LYS A C 1
ATOM 1465 O O . LYS A 1 181 ? 3.437 -1.912 18.927 1.00 43.34 181 LYS A O 1
ATOM 1470 N N . VAL A 1 182 ? 2.556 -0.678 17.267 1.00 42.69 182 VAL A N 1
ATOM 1471 C CA . VAL A 1 182 ? 2.686 -1.685 16.198 1.00 42.69 182 VAL A CA 1
ATOM 1472 C C . VAL A 1 182 ? 4.027 -1.546 15.463 1.00 42.69 182 VAL A C 1
ATOM 1474 O O . VAL A 1 182 ? 4.184 -1.954 14.313 1.00 42.69 182 VAL A O 1
ATOM 1477 N N . ARG A 1 183 ? 5.066 -1.044 16.146 1.00 36.88 183 ARG A N 1
ATOM 1478 C CA . ARG A 1 183 ? 6.432 -1.496 15.870 1.00 36.88 183 ARG A CA 1
ATOM 1479 C C . ARG A 1 183 ? 6.482 -2.981 16.217 1.00 36.88 183 ARG A C 1
ATOM 1481 O O . ARG A 1 183 ? 6.855 -3.365 17.321 1.00 36.88 183 ARG A O 1
ATOM 1488 N N . VAL A 1 184 ? 6.054 -3.818 15.272 1.00 36.56 184 VAL A N 1
ATOM 1489 C CA . VAL A 1 184 ? 6.383 -5.237 15.293 1.00 36.56 184 VAL A CA 1
ATOM 1490 C C . VAL A 1 184 ? 7.884 -5.306 15.514 1.00 36.56 184 VAL A C 1
ATOM 1492 O O . VAL A 1 184 ? 8.664 -4.647 14.826 1.00 36.56 184 VAL A O 1
ATOM 1495 N N . ILE A 1 185 ? 8.228 -6.048 16.553 1.00 35.06 185 ILE A N 1
ATOM 1496 C CA . ILE A 1 185 ? 9.555 -6.469 16.960 1.00 35.06 185 ILE A CA 1
ATOM 1497 C C . ILE A 1 185 ? 10.188 -7.160 15.743 1.00 35.06 185 ILE A C 1
ATOM 1499 O O . ILE A 1 185 ? 10.070 -8.363 15.550 1.00 35.06 185 ILE A O 1
ATOM 1503 N N . ILE A 1 186 ? 10.780 -6.368 14.853 1.00 29.64 186 ILE A N 1
ATOM 1504 C CA . ILE A 1 186 ? 11.691 -6.806 13.798 1.00 29.64 186 ILE A CA 1
ATOM 1505 C C . ILE A 1 186 ? 13.064 -6.354 14.276 1.00 29.64 186 ILE A C 1
ATOM 1507 O O . ILE A 1 186 ? 13.626 -5.413 13.740 1.00 29.64 186 ILE A O 1
ATOM 1511 N N . ASN A 1 187 ? 13.507 -6.901 15.403 1.00 32.59 187 ASN A N 1
ATOM 1512 C CA . ASN A 1 187 ? 14.883 -6.841 15.891 1.00 32.59 187 ASN A CA 1
ATOM 1513 C C . ASN A 1 187 ? 14.966 -7.796 17.077 1.00 32.59 187 ASN A C 1
ATOM 1515 O O . ASN A 1 187 ? 14.838 -7.389 18.223 1.00 32.59 187 ASN A O 1
ATOM 1519 N N . ASP A 1 188 ? 15.055 -9.079 16.746 1.00 27.55 188 ASP A N 1
ATOM 1520 C CA . ASP A 1 188 ? 15.549 -10.163 17.594 1.00 27.55 188 ASP A CA 1
ATOM 1521 C C . ASP A 1 188 ? 15.521 -11.406 16.690 1.00 27.55 188 ASP A C 1
ATOM 1523 O O . ASP A 1 188 ? 14.448 -11.877 16.322 1.00 27.55 188 ASP A O 1
ATOM 1527 N N . LYS A 1 189 ? 16.624 -11.977 16.201 1.00 27.62 189 LYS A N 1
ATOM 1528 C CA . LYS A 1 189 ? 18.025 -12.099 16.656 1.00 27.62 189 LYS A CA 1
ATOM 1529 C C . LYS A 1 189 ? 18.857 -12.647 15.466 1.00 27.62 189 LYS A C 1
ATOM 1531 O O . LYS A 1 189 ? 18.238 -13.042 14.473 1.00 27.62 189 LYS A O 1
ATOM 1536 N N . PRO A 1 190 ? 20.143 -12.991 15.639 1.00 37.47 190 PRO A N 1
ATOM 1537 C CA . PRO A 1 190 ? 21.247 -12.313 16.317 1.00 37.47 190 PRO A CA 1
ATOM 1538 C C . PRO A 1 190 ? 22.165 -11.576 15.321 1.00 37.47 190 PRO A C 1
ATOM 1540 O O . PRO A 1 190 ? 22.044 -11.818 14.099 1.00 37.47 190 PRO A O 1
#

pLDDT: mean 79.69, std 14.27, range [27.55, 94.62]

Foldseek 3Di:
DLCPQQDDPVVVVVSCVVVVVDDPLLSVLLVVLQCVQCVVVVVVDDPVVVVVCSNNDDDDPSVSSNVRSVVVVVLDAVQQSDQQQEDEPDFDDQDPVCNVSGHDYPVLVVPFPDDDHDPVSVVVCPPLEAEEEAEDVVV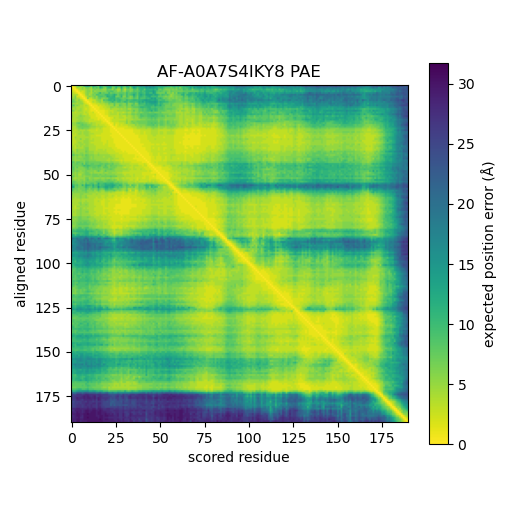VVVDDDPRHDYDPLVPDDVVNCVVQPPGHYDYHYPPRDCSVVPPPPPDDDD